Protein AF-A0A5E8AJL3-F1 (afdb_monomer)

Secondary structure (DSSP, 8-state):
--HHHHHHHHHHHHHHHHHHHTT-TTS-HHHHHHHHHHHH-S-GGGEETTTEE---SS--TTT-HHHHHSSSEEBHHHHHHHHHHHH-HHHHHHHHHTT-GGG-EEEEESS-HHHHHHHHHTT-S--SHHHHHHHHHHH--EEEEEHHHHHHHHHTT-TTSPPTT--SS-TTHHHHHTT-PBPP-

Foldseek 3Di:
DDPVLVVQLLVLLVVLLVCLVVVPPPDPLVCSLQSSCLSPDPDCLQADVVSHGDDQQQHQLPPRVVVLVPFQFEFPQLVVLNVVCVVCVPVLVVCVVVVPQSNTKDKDQLQASVNLSVCSNVVVFDSDSVGNCVSSVLQGGIYIDRSVLLVLCVVVVNNRHADPPPPPPDSNNSSVVSVTDTDDD

Structure (mmCIF, N/CA/C/O backbone):
data_AF-A0A5E8AJL3-F1
#
_entry.id   AF-A0A5E8AJL3-F1
#
loop_
_atom_site.group_PDB
_atom_site.id
_atom_site.type_symbol
_atom_site.label_atom_id
_atom_site.label_alt_id
_atom_site.label_comp_id
_atom_site.label_asym_id
_atom_site.label_entity_id
_atom_site.label_seq_id
_atom_site.pdbx_PDB_ins_code
_atom_site.Cartn_x
_atom_site.Cartn_y
_atom_site.Cartn_z
_atom_site.occupancy
_atom_site.B_iso_or_equiv
_atom_site.auth_seq_id
_atom_site.auth_comp_id
_atom_site.auth_asym_id
_atom_site.auth_atom_id
_atom_site.pdbx_PDB_model_num
ATOM 1 N N . MET A 1 1 ? 13.861 7.682 13.476 1.00 75.06 1 MET A N 1
ATOM 2 C CA . MET A 1 1 ? 12.702 8.593 13.327 1.00 75.06 1 MET A CA 1
ATOM 3 C C . MET A 1 1 ? 12.875 9.855 14.176 1.00 75.06 1 MET A C 1
ATOM 5 O O . MET A 1 1 ? 13.243 9.737 15.342 1.00 75.06 1 MET A O 1
ATOM 9 N N . SER A 1 2 ? 12.623 11.056 13.634 1.00 84.56 2 SER A N 1
ATOM 10 C CA . SER A 1 2 ? 12.685 12.308 14.416 1.00 84.56 2 SER A CA 1
ATOM 11 C C . SER A 1 2 ? 11.483 12.451 15.361 1.00 84.56 2 SER A C 1
ATOM 13 O O . SER A 1 2 ? 10.415 11.898 15.099 1.00 84.56 2 SER A O 1
ATOM 15 N N . ALA A 1 3 ? 11.625 13.227 16.444 1.00 88.88 3 ALA A N 1
ATOM 16 C CA . ALA A 1 3 ? 10.522 13.485 17.379 1.00 88.88 3 ALA A CA 1
ATOM 17 C C . ALA A 1 3 ? 9.290 14.082 16.675 1.00 88.88 3 ALA A C 1
ATOM 19 O O . ALA A 1 3 ? 8.163 13.684 16.950 1.00 88.88 3 ALA A O 1
ATOM 20 N N . ARG A 1 4 ? 9.507 14.975 15.699 1.00 90.88 4 ARG A N 1
ATOM 21 C CA . ARG A 1 4 ? 8.429 15.559 14.891 1.00 90.88 4 ARG A CA 1
ATOM 22 C C . ARG A 1 4 ? 7.691 14.512 14.056 1.00 90.88 4 ARG A C 1
ATOM 24 O O . ARG A 1 4 ? 6.470 14.555 13.997 1.00 90.88 4 ARG A O 1
ATOM 31 N N . LEU A 1 5 ? 8.412 13.599 13.403 1.00 91.75 5 LEU A N 1
ATOM 32 C CA . LEU A 1 5 ? 7.796 12.554 12.578 1.00 91.75 5 LEU A CA 1
ATOM 33 C C . LEU A 1 5 ? 6.945 11.601 13.421 1.00 91.75 5 LEU A C 1
ATOM 35 O O . LEU A 1 5 ? 5.856 11.236 12.994 1.00 91.75 5 LEU A O 1
ATOM 39 N N . ARG A 1 6 ? 7.392 11.289 14.642 1.00 92.62 6 ARG A N 1
ATOM 40 C CA . ARG A 1 6 ? 6.603 10.510 15.603 1.00 92.62 6 ARG A CA 1
ATOM 41 C C . ARG A 1 6 ? 5.285 11.203 15.943 1.00 92.62 6 ARG A C 1
ATOM 43 O O . ARG A 1 6 ? 4.239 10.602 15.778 1.00 92.62 6 ARG A O 1
ATOM 50 N N . VAL A 1 7 ? 5.333 12.487 16.310 1.00 95.19 7 VAL A N 1
ATOM 51 C CA . VAL A 1 7 ? 4.124 13.277 16.610 1.00 95.19 7 VAL A CA 1
ATOM 52 C C . VAL A 1 7 ? 3.162 13.308 15.419 1.00 95.19 7 VAL A C 1
ATOM 54 O O . VAL A 1 7 ? 1.952 13.210 15.602 1.00 95.19 7 VAL A O 1
ATOM 57 N N . LEU A 1 8 ? 3.684 13.423 14.193 1.00 95.38 8 LEU A N 1
ATOM 58 C CA . LEU A 1 8 ? 2.852 13.372 12.992 1.00 95.38 8 LEU A CA 1
ATOM 59 C C . LEU A 1 8 ? 2.219 11.988 12.810 1.00 95.38 8 LEU A C 1
ATOM 61 O O . LEU A 1 8 ? 1.011 11.925 12.615 1.00 9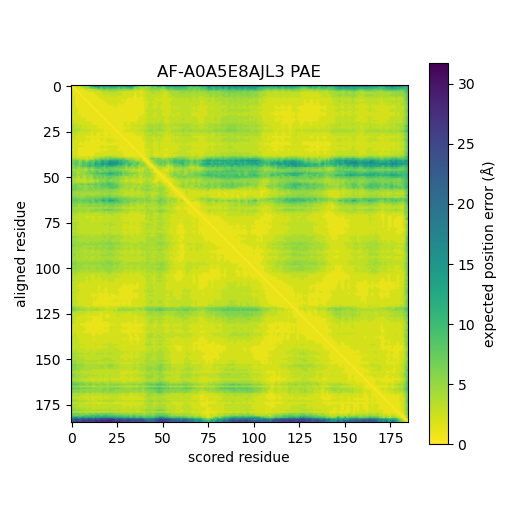5.38 8 LEU A O 1
ATOM 65 N N . ALA A 1 9 ? 2.979 10.897 12.931 1.00 95.88 9 ALA A N 1
ATOM 66 C CA . ALA A 1 9 ? 2.428 9.542 12.868 1.00 95.88 9 ALA A CA 1
ATOM 67 C C . ALA A 1 9 ? 1.337 9.322 13.934 1.00 95.88 9 ALA A C 1
ATOM 69 O O . ALA A 1 9 ? 0.238 8.886 13.593 1.00 95.88 9 ALA A O 1
ATOM 70 N N . ASP A 1 10 ? 1.596 9.725 15.182 1.00 97.25 10 ASP A N 1
ATOM 71 C CA . ASP A 1 10 ? 0.647 9.618 16.297 1.00 97.25 10 ASP A CA 1
ATOM 72 C C . ASP A 1 10 ? -0.636 10.419 16.034 1.00 97.25 10 ASP A C 1
ATOM 74 O O . ASP A 1 10 ? -1.735 9.948 16.325 1.00 97.25 10 ASP A O 1
ATOM 78 N N . SER A 1 11 ? -0.531 11.600 15.413 1.00 97.69 11 SER A N 1
ATOM 79 C CA . SER A 1 11 ? -1.713 12.405 15.078 1.00 97.69 11 SER A CA 1
ATOM 80 C C . SER A 1 11 ? -2.645 11.709 14.077 1.00 97.69 11 SER A C 1
ATOM 82 O O . SER A 1 11 ? -3.862 11.865 14.155 1.00 97.69 11 SER A O 1
ATOM 84 N N . TYR A 1 12 ? -2.109 10.885 13.170 1.00 98.19 12 TYR A N 1
ATOM 85 C CA . TYR A 1 12 ? -2.942 10.098 12.256 1.00 98.19 12 TYR A CA 1
ATOM 86 C C . TYR A 1 12 ? -3.592 8.897 12.941 1.00 98.19 12 TYR A C 1
ATOM 88 O O . TYR A 1 12 ? -4.717 8.550 12.581 1.00 98.19 12 TYR A O 1
ATOM 96 N N . LEU A 1 13 ? -2.953 8.313 13.961 1.00 98.50 13 LEU A N 1
ATOM 97 C CA . LEU A 1 13 ? -3.607 7.321 14.820 1.00 98.50 13 LEU A CA 1
ATOM 98 C C . LEU A 1 13 ? -4.798 7.944 15.557 1.00 98.50 13 LEU A C 1
ATOM 100 O O . LEU A 1 13 ? -5.869 7.342 15.608 1.00 98.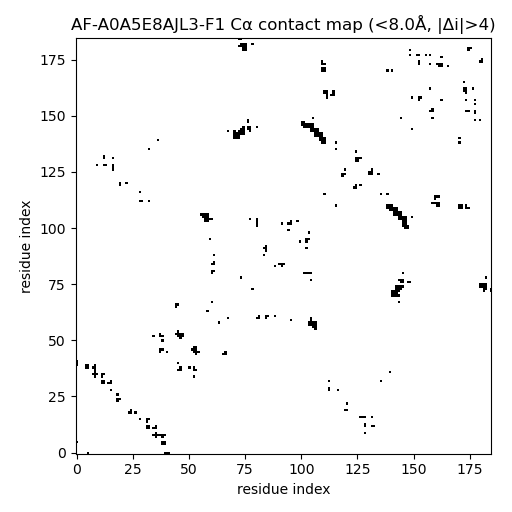50 13 LEU A O 1
ATOM 104 N N . ASP A 1 14 ? -4.649 9.178 16.050 1.00 98.62 14 ASP A N 1
ATOM 105 C CA . ASP A 1 14 ? -5.752 9.920 16.670 1.00 98.62 14 ASP A CA 1
ATOM 106 C C . ASP A 1 14 ? -6.882 10.217 15.681 1.00 98.62 14 ASP A C 1
ATOM 108 O O . ASP A 1 14 ? -8.048 10.041 16.028 1.00 98.62 14 ASP A O 1
ATOM 112 N N . HIS A 1 15 ? -6.567 10.627 14.448 1.00 98.56 15 HIS A N 1
ATOM 113 C CA . HIS A 1 15 ? -7.584 10.843 13.414 1.00 98.56 15 HIS A CA 1
ATOM 114 C C . HIS A 1 15 ? -8.378 9.573 13.103 1.00 98.56 15 HIS A C 1
ATOM 116 O O . HIS A 1 15 ? -9.603 9.635 13.006 1.00 98.56 15 HIS A O 1
ATOM 122 N N . ILE A 1 16 ? -7.700 8.425 12.993 1.00 98.62 16 ILE A N 1
ATOM 123 C CA . ILE A 1 16 ? -8.358 7.127 12.810 1.00 98.62 16 ILE A CA 1
ATOM 124 C C . ILE A 1 16 ? -9.266 6.841 14.004 1.00 98.62 16 ILE A C 1
ATOM 126 O O . ILE A 1 16 ? -10.453 6.602 13.808 1.00 98.62 16 ILE A O 1
ATOM 130 N N . ARG A 1 17 ? -8.740 6.921 15.232 1.00 98.62 17 ARG A N 1
ATOM 131 C CA . ARG A 1 17 ? -9.504 6.657 16.459 1.00 98.62 17 ARG A CA 1
ATOM 132 C C . ARG A 1 17 ? -10.770 7.512 16.538 1.00 98.62 17 ARG A C 1
ATOM 134 O O . ARG A 1 17 ? -11.854 6.964 16.703 1.00 98.62 17 ARG A O 1
ATOM 141 N N . ILE A 1 18 ? -10.638 8.828 16.357 1.00 98.62 18 ILE A N 1
ATOM 142 C CA . ILE A 1 18 ? -11.756 9.782 16.411 1.00 98.62 18 ILE A CA 1
ATOM 143 C C . ILE A 1 18 ? -12.819 9.442 15.359 1.00 98.62 18 ILE A C 1
ATOM 145 O O . ILE A 1 18 ? -14.006 9.455 15.673 1.00 98.62 18 ILE A O 1
ATOM 149 N N . ALA A 1 19 ? -12.414 9.118 14.127 1.00 98.50 19 ALA A N 1
ATOM 150 C CA . ALA A 1 19 ? -13.355 8.762 13.065 1.00 98.50 19 ALA A CA 1
ATOM 151 C C . ALA A 1 19 ? -14.115 7.459 13.372 1.00 98.50 19 ALA A C 1
ATOM 153 O O . ALA A 1 19 ? -15.329 7.401 13.175 1.00 98.50 19 ALA A O 1
ATOM 154 N N . ILE A 1 20 ? -13.425 6.435 13.893 1.00 98.38 20 ILE A N 1
ATOM 155 C CA . ILE A 1 20 ? -14.054 5.164 14.286 1.00 98.38 20 ILE A CA 1
ATOM 156 C C . ILE A 1 20 ? -15.030 5.374 15.452 1.00 98.38 20 ILE A C 1
ATOM 158 O O . ILE A 1 20 ? -16.174 4.934 15.367 1.00 98.38 20 ILE A O 1
ATOM 162 N N . GLU A 1 21 ? -14.621 6.091 16.504 1.00 98.06 21 GLU A N 1
ATOM 163 C CA . GLU A 1 21 ? -15.468 6.400 17.670 1.00 98.06 21 GLU A CA 1
ATOM 164 C C . GLU A 1 21 ? -16.715 7.213 17.292 1.00 98.06 21 GLU A C 1
ATOM 166 O O . GLU A 1 21 ? -17.788 7.006 17.857 1.00 98.06 21 GLU A O 1
ATOM 171 N N . ALA A 1 22 ? -16.592 8.118 16.318 1.00 98.19 22 ALA A N 1
ATOM 172 C CA . ALA A 1 22 ? -17.703 8.921 15.815 1.00 98.19 22 ALA A CA 1
ATOM 173 C C . ALA A 1 22 ? -18.637 8.158 14.857 1.00 98.19 22 ALA A C 1
ATOM 175 O O . ALA A 1 22 ? -19.677 8.694 14.471 1.00 98.19 22 ALA A O 1
ATOM 176 N N . GLY A 1 23 ? -18.283 6.936 14.442 1.00 97.88 23 GLY A N 1
ATOM 177 C CA . GLY A 1 23 ? -19.041 6.195 13.433 1.00 97.88 23 GLY A CA 1
ATOM 178 C C . GLY A 1 23 ? -18.914 6.769 12.014 1.00 97.88 23 GLY A C 1
ATOM 179 O O . GLY A 1 23 ? -19.774 6.505 11.174 1.00 97.88 23 GLY A O 1
ATOM 180 N N . ASP A 1 24 ? -17.875 7.562 11.726 1.00 98.25 24 ASP A N 1
ATOM 181 C CA . ASP A 1 24 ? -17.707 8.242 10.438 1.00 98.25 24 ASP A CA 1
ATOM 182 C C . ASP A 1 24 ? -17.123 7.304 9.372 1.00 98.25 24 ASP A C 1
ATOM 184 O O . ASP A 1 24 ? -15.914 7.243 9.142 1.00 98.25 24 ASP A O 1
ATOM 188 N N . GLN A 1 25 ? -18.000 6.577 8.680 1.00 96.31 25 GLN A N 1
ATOM 189 C CA . GLN A 1 25 ? -17.615 5.723 7.550 1.00 96.31 25 GLN A CA 1
ATOM 190 C C . GLN A 1 25 ? -17.143 6.509 6.312 1.00 96.31 25 GLN A C 1
ATOM 192 O O . GLN A 1 25 ? -16.592 5.909 5.388 1.00 96.31 25 GLN A O 1
ATOM 197 N N . GLY A 1 26 ? -17.367 7.828 6.266 1.00 96.69 26 GLY A N 1
ATOM 198 C CA . GLY A 1 26 ? -16.990 8.702 5.155 1.00 96.69 26 GLY A CA 1
ATOM 199 C C . GLY A 1 26 ? -15.605 9.334 5.297 1.00 96.69 26 GLY A C 1
ATOM 200 O O . GLY A 1 26 ? -15.131 9.967 4.349 1.00 96.69 26 GLY A O 1
ATOM 201 N N . ALA A 1 27 ? -14.945 9.167 6.446 1.00 98.00 27 ALA A N 1
ATOM 202 C CA . ALA A 1 27 ? -13.625 9.727 6.691 1.00 98.00 27 ALA A CA 1
ATOM 203 C C . ALA A 1 27 ? -12.584 9.224 5.665 1.00 98.00 27 ALA A C 1
ATOM 205 O O . ALA A 1 27 ? -12.648 8.078 5.202 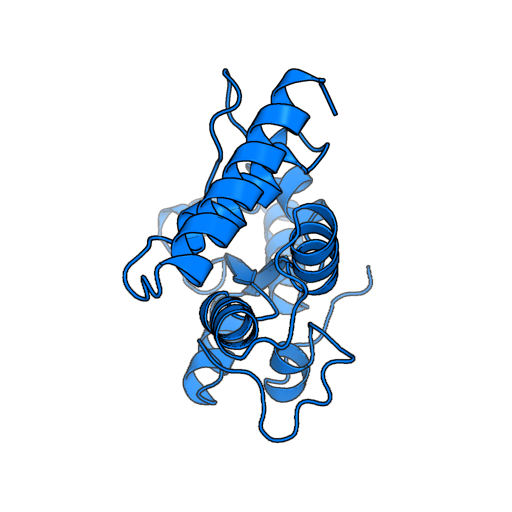1.00 98.00 27 ALA A O 1
ATOM 206 N N . PRO A 1 28 ? -11.571 10.041 5.312 1.00 97.56 28 PRO A N 1
ATOM 207 C CA . PRO A 1 28 ? -10.556 9.683 4.323 1.00 97.56 28 PRO A CA 1
ATOM 208 C C . PRO A 1 28 ? -9.502 8.729 4.914 1.00 97.56 28 PRO A C 1
ATOM 210 O O . PRO A 1 28 ? -8.314 9.039 4.976 1.00 97.56 28 PRO A O 1
ATOM 213 N N . PHE A 1 29 ? -9.918 7.532 5.338 1.00 97.94 29 PHE A N 1
ATOM 214 C CA . PHE A 1 29 ? -9.055 6.565 6.025 1.00 97.94 29 PHE A CA 1
ATOM 215 C C . PHE A 1 29 ? -7.809 6.180 5.235 1.00 97.94 29 PHE A C 1
ATOM 217 O O . PHE A 1 29 ? -6.763 5.944 5.831 1.00 97.94 29 PHE A O 1
ATOM 224 N N . ARG A 1 30 ? -7.895 6.143 3.900 1.00 96.06 30 ARG A N 1
ATOM 225 C CA . ARG A 1 30 ? -6.715 5.927 3.059 1.00 96.06 30 ARG A CA 1
ATOM 226 C C . ARG A 1 30 ? -5.650 6.980 3.323 1.00 96.06 30 ARG A C 1
ATOM 228 O O . ARG A 1 30 ? -4.506 6.617 3.562 1.00 96.06 30 ARG A O 1
ATOM 235 N N . ASP A 1 31 ? -6.031 8.253 3.340 1.00 95.81 31 ASP A N 1
ATOM 236 C CA . ASP A 1 31 ? -5.087 9.331 3.609 1.00 95.81 31 ASP A CA 1
ATOM 237 C C . ASP A 1 31 ? -4.555 9.238 5.039 1.00 95.81 31 ASP A C 1
ATOM 239 O O . ASP A 1 31 ? -3.373 9.479 5.262 1.00 95.81 31 ASP A O 1
ATOM 243 N N . PHE A 1 32 ? -5.384 8.852 6.014 1.00 97.75 32 PHE A N 1
ATOM 244 C CA . PHE A 1 32 ? -4.916 8.696 7.390 1.00 97.75 32 PHE A CA 1
ATOM 245 C C . PHE A 1 32 ? -3.875 7.587 7.533 1.00 97.75 32 PHE A C 1
ATOM 247 O O . PHE A 1 32 ? -2.796 7.817 8.077 1.00 97.75 32 PHE A O 1
ATOM 254 N N . VAL A 1 33 ? -4.177 6.401 7.009 1.00 97.12 33 VAL A N 1
ATOM 255 C CA . VAL A 1 33 ? -3.310 5.227 7.114 1.00 97.12 33 VAL A CA 1
ATOM 256 C C . VAL A 1 33 ? -2.040 5.405 6.278 1.00 97.12 33 VAL A C 1
ATOM 258 O O . VAL A 1 33 ? -0.937 5.155 6.767 1.00 97.12 33 VAL A O 1
ATOM 261 N N . ASP A 1 34 ? -2.165 5.890 5.042 1.00 94.88 34 ASP A N 1
ATOM 262 C CA . ASP A 1 34 ? -1.010 6.079 4.173 1.00 94.88 34 ASP A CA 1
ATOM 263 C C . ASP A 1 34 ? -0.072 7.178 4.732 1.00 94.88 34 ASP A C 1
ATOM 265 O O . ASP A 1 34 ? 1.155 7.036 4.682 1.00 94.88 34 ASP A O 1
ATOM 269 N N . ASN A 1 35 ? -0.621 8.247 5.332 1.00 95.56 35 ASN A N 1
ATOM 270 C CA . ASN A 1 35 ? 0.178 9.283 5.995 1.00 95.56 35 ASN A CA 1
ATOM 271 C C . ASN A 1 35 ? 0.824 8.777 7.290 1.00 95.56 35 ASN A C 1
ATOM 273 O O . ASN A 1 35 ? 2.006 9.050 7.500 1.00 95.56 35 ASN A O 1
ATOM 277 N N . TRP A 1 36 ? 0.102 8.016 8.124 1.00 96.50 36 TRP A N 1
ATOM 278 C CA . TRP A 1 36 ? 0.686 7.350 9.296 1.00 96.50 36 TRP A CA 1
ATOM 279 C C . TRP A 1 36 ? 1.937 6.565 8.891 1.00 96.50 36 TRP A C 1
ATOM 281 O O . TRP A 1 36 ? 3.013 6.793 9.448 1.00 96.50 36 TRP A O 1
ATOM 291 N N . ASN A 1 37 ? 1.846 5.732 7.846 1.00 94.19 37 ASN A N 1
ATOM 292 C CA . ASN A 1 37 ? 3.001 4.972 7.383 1.00 94.19 37 ASN A CA 1
ATOM 293 C C . ASN A 1 37 ? 4.108 5.887 6.836 1.00 94.19 37 ASN A C 1
ATOM 295 O O . ASN A 1 37 ? 5.281 5.693 7.151 1.00 94.19 37 ASN A O 1
ATOM 299 N N . ALA A 1 38 ? 3.758 6.917 6.059 1.00 92.88 38 ALA A N 1
ATOM 300 C CA . ALA A 1 38 ? 4.735 7.857 5.515 1.00 92.88 38 ALA A CA 1
ATOM 301 C C . ALA A 1 38 ? 5.530 8.600 6.601 1.00 92.88 38 ALA A C 1
ATOM 303 O O . ALA A 1 38 ? 6.697 8.918 6.372 1.00 92.88 38 ALA A O 1
ATOM 304 N N . PHE A 1 39 ? 4.940 8.873 7.767 1.00 93.62 39 PHE A N 1
ATOM 305 C CA . PHE A 1 39 ? 5.624 9.513 8.895 1.00 93.62 39 PHE A CA 1
ATOM 306 C C . PHE A 1 39 ? 6.363 8.521 9.796 1.00 93.62 39 PHE A C 1
ATOM 308 O O . PHE A 1 39 ? 7.443 8.851 10.286 1.00 93.62 39 PHE A O 1
ATOM 315 N N . ARG A 1 40 ? 5.826 7.309 9.962 1.00 91.25 40 ARG A N 1
ATOM 316 C CA . ARG A 1 40 ? 6.429 6.237 10.764 1.00 91.25 40 ARG A CA 1
ATOM 317 C C . ARG A 1 40 ? 7.677 5.639 10.114 1.00 91.25 40 ARG A C 1
ATOM 319 O O . ARG A 1 40 ? 8.637 5.325 10.812 1.00 91.25 40 ARG A O 1
ATOM 326 N N . CYS A 1 41 ? 7.676 5.457 8.792 1.00 83.50 41 CYS A N 1
ATOM 327 C CA . CYS A 1 41 ? 8.797 4.847 8.081 1.00 83.50 41 CYS A CA 1
ATOM 328 C C . CYS A 1 41 ? 10.071 5.689 8.222 1.00 83.50 41 CYS A C 1
ATOM 330 O O . CYS A 1 41 ? 10.100 6.870 7.868 1.00 83.50 41 CYS A O 1
ATOM 332 N N . ASP A 1 42 ? 11.165 5.060 8.648 1.00 71.31 42 ASP A N 1
ATOM 333 C CA . ASP A 1 42 ? 12.466 5.730 8.741 1.00 71.31 42 ASP A CA 1
ATOM 334 C C . ASP A 1 42 ? 13.016 6.137 7.371 1.00 71.31 42 ASP A C 1
ATOM 336 O O . ASP A 1 42 ? 13.783 7.094 7.261 1.00 71.31 42 ASP A O 1
ATOM 340 N N . HIS A 1 43 ? 12.573 5.474 6.304 1.00 72.00 43 HIS A N 1
ATOM 341 C CA . HIS A 1 43 ? 13.032 5.784 4.967 1.00 72.00 43 HIS A CA 1
ATOM 342 C C . HIS A 1 43 ? 12.468 7.106 4.432 1.00 72.00 43 HIS A C 1
ATOM 344 O O . HIS A 1 43 ? 11.261 7.285 4.256 1.00 72.00 43 HIS A O 1
ATOM 350 N N . GLU A 1 44 ? 13.369 8.023 4.083 1.00 74.00 44 GLU A N 1
ATOM 351 C CA . GLU A 1 44 ? 13.023 9.348 3.558 1.00 74.00 44 GLU A CA 1
ATOM 352 C C . GLU A 1 44 ? 12.274 9.302 2.222 1.00 74.00 44 GLU A C 1
ATOM 354 O O . GLU A 1 44 ? 11.599 10.261 1.858 1.00 74.00 44 GLU A O 1
ATOM 359 N N . HIS A 1 45 ? 12.335 8.189 1.486 1.00 79.62 45 HIS A N 1
ATOM 360 C CA . HIS A 1 45 ? 11.754 8.104 0.152 1.00 79.62 45 HIS A CA 1
ATOM 361 C C . HIS A 1 45 ? 10.216 8.125 0.121 1.00 79.62 45 HIS A C 1
ATOM 363 O O . HIS A 1 45 ? 9.652 8.474 -0.921 1.00 79.62 45 HIS A O 1
ATOM 369 N N . HIS A 1 46 ? 9.545 7.847 1.248 1.00 81.44 46 HIS A N 1
ATOM 370 C CA . HIS A 1 46 ? 8.095 8.033 1.421 1.00 81.44 46 HIS A CA 1
ATOM 371 C C . HIS A 1 46 ? 7.689 9.499 1.625 1.00 81.44 46 HIS A C 1
ATOM 373 O O . HIS A 1 46 ? 6.498 9.811 1.658 1.00 81.44 46 HIS A O 1
ATOM 379 N N . ARG A 1 47 ? 8.660 10.415 1.731 1.00 88.06 47 ARG A N 1
ATOM 380 C CA . ARG A 1 47 ? 8.432 11.839 1.980 1.00 88.06 47 ARG A CA 1
ATOM 381 C C . ARG A 1 47 ? 9.171 12.716 0.965 1.00 88.06 47 ARG A C 1
ATOM 383 O O . ARG A 1 47 ? 10.122 12.313 0.301 1.00 88.06 47 ARG A O 1
ATOM 390 N N . SER A 1 48 ? 8.688 13.937 0.760 1.00 83.38 48 SER A N 1
ATOM 391 C CA . SER A 1 48 ? 9.400 14.990 0.032 1.00 83.38 48 SER A CA 1
ATOM 392 C C . SER A 1 48 ? 10.166 15.898 0.982 1.00 83.38 48 SER A C 1
ATOM 394 O O . SER A 1 48 ? 9.992 15.841 2.196 1.00 83.38 48 SER A O 1
ATOM 396 N N . ARG A 1 49 ? 10.904 16.857 0.408 1.00 81.81 49 ARG A N 1
ATOM 397 C CA . ARG A 1 49 ? 11.366 18.042 1.139 1.00 81.81 49 ARG A CA 1
ATOM 398 C C . ARG A 1 49 ? 10.215 18.638 1.961 1.00 81.81 49 ARG A C 1
ATOM 400 O O . ARG A 1 49 ? 9.117 18.815 1.427 1.00 81.81 49 ARG A O 1
ATOM 407 N N . GLY A 1 50 ? 10.483 18.922 3.236 1.00 81.94 50 GLY A N 1
ATOM 408 C CA . GLY A 1 50 ? 9.488 19.416 4.194 1.00 81.94 50 GLY A CA 1
ATOM 409 C C . GLY A 1 50 ? 8.591 18.337 4.812 1.00 81.94 50 GLY A C 1
ATOM 410 O O . GLY A 1 50 ? 7.554 18.684 5.369 1.00 81.94 50 GLY A O 1
ATOM 411 N N . ASP A 1 51 ? 8.966 17.058 4.705 1.00 83.62 51 ASP A N 1
ATOM 412 C CA . ASP A 1 51 ? 8.231 15.903 5.238 1.00 83.62 51 ASP A CA 1
ATOM 413 C C . ASP A 1 51 ? 6.802 15.768 4.703 1.00 83.62 51 ASP A C 1
ATOM 415 O O . ASP A 1 51 ? 5.894 15.384 5.427 1.00 83.62 51 ASP A O 1
ATOM 419 N N . ARG A 1 52 ? 6.566 16.085 3.425 1.00 86.31 52 ARG A N 1
ATOM 420 C CA . ARG A 1 52 ? 5.247 15.829 2.824 1.00 86.31 52 ARG A CA 1
ATOM 421 C C . ARG A 1 52 ? 5.170 14.377 2.349 1.00 86.31 52 ARG A C 1
ATOM 423 O O . ARG A 1 52 ? 6.060 13.987 1.588 1.00 86.31 52 ARG A O 1
ATOM 430 N N . PRO A 1 53 ? 4.146 13.600 2.736 1.00 88.44 53 PRO A N 1
ATOM 431 C CA . PRO A 1 53 ? 3.930 12.247 2.233 1.00 88.44 53 PRO A CA 1
ATOM 432 C C . PRO A 1 53 ? 3.918 12.190 0.700 1.00 88.44 53 PRO A C 1
ATOM 434 O O . PRO A 1 53 ? 3.501 13.136 0.025 1.00 88.44 53 PRO A O 1
ATOM 437 N N . ARG A 1 54 ? 4.431 11.092 0.137 1.00 85.38 54 ARG A N 1
ATOM 438 C CA . ARG A 1 54 ? 4.488 10.853 -1.309 1.00 85.38 54 ARG A CA 1
ATOM 439 C C . ARG A 1 54 ? 3.705 9.606 -1.687 1.00 85.38 54 ARG A C 1
ATOM 441 O O . ARG A 1 54 ? 3.930 8.534 -1.139 1.00 85.38 54 ARG A O 1
ATOM 448 N N . TRP A 1 55 ? 2.892 9.753 -2.727 1.00 83.69 55 TRP A N 1
ATOM 449 C CA . TRP A 1 55 ? 2.186 8.656 -3.379 1.00 83.69 55 TRP A CA 1
ATOM 450 C C . TRP A 1 55 ? 2.942 8.165 -4.609 1.00 83.69 55 TRP A C 1
ATOM 452 O O . TRP A 1 55 ? 3.554 8.951 -5.340 1.00 83.69 55 TRP A O 1
ATOM 462 N N . PHE A 1 56 ? 2.877 6.860 -4.856 1.00 83.75 56 PHE A N 1
ATOM 463 C CA . PHE A 1 56 ? 3.627 6.198 -5.921 1.00 83.75 56 PHE A CA 1
ATOM 464 C C . PHE A 1 56 ? 2.688 5.664 -6.995 1.00 83.75 56 PHE A C 1
ATOM 466 O O . PHE A 1 56 ? 2.530 4.463 -7.189 1.00 83.75 56 PHE A O 1
ATOM 473 N N . ASN A 1 57 ? 2.064 6.591 -7.715 1.00 85.25 57 ASN A N 1
ATOM 474 C CA . ASN A 1 57 ? 1.236 6.256 -8.865 1.00 85.25 57 ASN A CA 1
ATOM 475 C C . ASN A 1 57 ? 2.135 5.965 -10.069 1.00 85.25 57 ASN A C 1
ATOM 477 O O . ASN A 1 57 ? 2.802 6.880 -10.552 1.00 85.25 57 ASN A O 1
ATOM 481 N N . ASN A 1 58 ? 2.126 4.718 -10.556 1.00 89.94 58 ASN A N 1
ATOM 482 C CA . ASN A 1 58 ? 2.961 4.261 -11.676 1.00 89.94 58 ASN A CA 1
ATOM 483 C C . ASN A 1 58 ? 4.448 4.623 -11.471 1.00 89.94 58 ASN A C 1
ATOM 485 O O . ASN A 1 58 ? 4.971 5.471 -12.196 1.00 89.94 58 ASN A O 1
ATOM 489 N N . PRO A 1 59 ? 5.128 4.076 -10.445 1.00 93.75 59 PRO A N 1
ATOM 490 C CA . PRO A 1 59 ? 6.508 4.448 -10.178 1.00 93.75 59 PRO A CA 1
ATOM 491 C C . PRO A 1 59 ? 7.427 4.031 -11.331 1.00 93.75 59 PRO A C 1
ATOM 493 O O . PRO A 1 59 ? 7.280 2.965 -11.924 1.00 93.75 59 PRO A O 1
ATOM 496 N N . SER A 1 60 ? 8.419 4.874 -11.615 1.00 94.25 60 SER A N 1
ATOM 497 C CA . SER A 1 60 ? 9.480 4.545 -12.564 1.00 94.25 60 SER A CA 1
ATOM 498 C C . SER A 1 60 ? 10.495 3.593 -11.929 1.00 94.25 60 SER A C 1
ATOM 500 O O . SER A 1 60 ? 11.020 3.877 -10.849 1.00 94.25 60 SER A O 1
ATOM 502 N N . ALA A 1 61 ? 10.833 2.532 -12.660 1.00 93.88 61 ALA A N 1
ATOM 503 C CA . ALA A 1 61 ? 11.882 1.567 -12.344 1.00 93.88 61 ALA A CA 1
ATOM 504 C C . ALA A 1 61 ? 13.291 2.187 -12.306 1.00 93.88 61 ALA A C 1
ATOM 506 O O . ALA A 1 61 ? 14.197 1.573 -11.762 1.00 93.88 61 ALA A O 1
ATOM 507 N N . LEU A 1 62 ? 13.485 3.396 -12.851 1.00 92.88 62 LEU A N 1
ATOM 508 C CA . LEU A 1 62 ? 14.781 4.092 -12.857 1.00 92.88 62 LEU A CA 1
ATOM 509 C C . LEU A 1 62 ? 14.866 5.207 -11.810 1.00 92.88 62 LEU A C 1
ATOM 511 O O . LEU A 1 62 ? 15.914 5.424 -11.211 1.00 92.88 62 LEU A O 1
ATOM 515 N N . ALA A 1 63 ? 13.774 5.938 -11.573 1.00 86.94 63 ALA A N 1
ATOM 516 C CA . ALA A 1 63 ? 13.820 7.141 -10.735 1.00 86.94 63 ALA A CA 1
ATOM 517 C C . ALA A 1 63 ? 13.639 6.869 -9.231 1.00 86.94 63 ALA A C 1
ATOM 519 O O . ALA A 1 63 ? 13.836 7.775 -8.422 1.00 86.94 63 ALA A O 1
ATOM 520 N N . ARG A 1 64 ? 13.173 5.672 -8.844 1.00 80.62 64 ARG A N 1
ATOM 521 C CA . ARG A 1 64 ? 12.717 5.379 -7.471 1.00 80.62 64 ARG A CA 1
ATOM 522 C C . ARG A 1 64 ? 13.217 4.043 -6.917 1.00 80.62 64 ARG A C 1
ATOM 524 O O . ARG A 1 64 ? 12.587 3.506 -6.016 1.00 80.62 64 ARG A O 1
ATOM 531 N N . VAL A 1 65 ? 14.351 3.547 -7.407 1.00 83.44 65 VAL A N 1
ATOM 532 C CA . VAL A 1 65 ? 14.891 2.211 -7.084 1.00 83.44 65 VAL A CA 1
ATOM 533 C C . VAL A 1 65 ? 14.927 1.940 -5.576 1.00 83.44 65 VAL A C 1
ATOM 535 O O . VAL A 1 65 ? 14.267 1.019 -5.122 1.00 83.44 65 VAL A O 1
ATOM 538 N N . GLN A 1 66 ? 15.536 2.826 -4.779 1.00 84.00 66 GLN A N 1
ATOM 539 C CA . GLN A 1 66 ? 15.626 2.655 -3.317 1.00 84.00 66 GLN A CA 1
ATOM 540 C C . GLN A 1 66 ? 14.270 2.544 -2.604 1.00 84.00 66 GLN A C 1
ATOM 542 O O . GLN A 1 66 ? 14.171 1.891 -1.574 1.00 84.00 66 GLN A O 1
ATOM 547 N N . MET A 1 67 ? 13.232 3.208 -3.121 1.00 87.50 67 MET A N 1
ATOM 548 C CA . MET A 1 67 ? 11.879 3.086 -2.571 1.00 87.50 67 MET A CA 1
ATOM 549 C C . MET A 1 67 ? 11.253 1.756 -2.963 1.00 87.50 67 MET A C 1
ATOM 551 O O . MET A 1 67 ? 10.668 1.086 -2.127 1.00 87.50 67 MET A O 1
ATOM 555 N N . LEU A 1 68 ? 11.412 1.368 -4.229 1.00 90.94 68 LEU A N 1
ATOM 556 C CA . LEU A 1 68 ? 10.922 0.096 -4.755 1.00 90.94 68 LEU A CA 1
ATOM 557 C C . LEU A 1 68 ? 11.621 -1.112 -4.108 1.00 90.94 68 LEU A C 1
ATOM 559 O O . LEU A 1 68 ? 11.034 -2.190 -4.038 1.00 90.94 68 LEU A O 1
ATOM 563 N N . ASP A 1 69 ? 12.857 -0.936 -3.639 1.00 87.19 69 ASP A N 1
ATOM 564 C CA . ASP A 1 69 ? 13.632 -1.907 -2.854 1.00 87.19 69 ASP A CA 1
ATOM 565 C C . ASP A 1 69 ?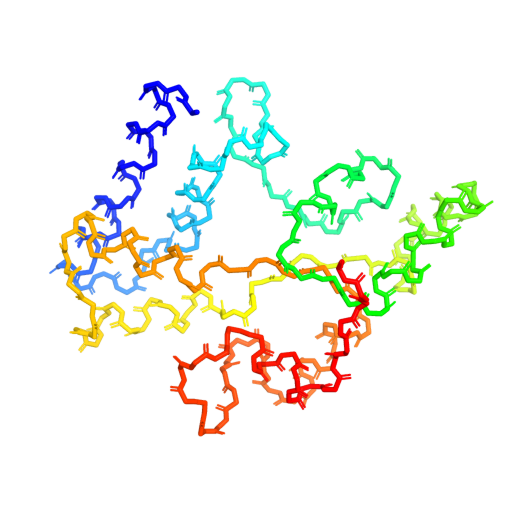 13.171 -2.029 -1.403 1.00 87.19 69 ASP A C 1
ATOM 567 O O . ASP A 1 69 ? 13.346 -3.085 -0.809 1.00 87.19 69 ASP A O 1
ATOM 571 N N . ALA A 1 70 ? 12.554 -0.990 -0.845 1.00 87.62 70 ALA A N 1
ATOM 572 C CA . ALA A 1 70 ? 12.106 -0.978 0.545 1.00 87.62 70 ALA A CA 1
ATOM 573 C C . ALA A 1 70 ? 10.653 -1.448 0.738 1.00 87.62 70 ALA A C 1
ATOM 575 O O . ALA A 1 70 ? 10.150 -1.422 1.859 1.00 87.62 70 ALA A O 1
ATOM 576 N N . LEU A 1 71 ? 9.960 -1.840 -0.337 1.00 91.88 71 LEU A N 1
ATOM 577 C CA . LEU A 1 71 ? 8.602 -2.381 -0.253 1.00 91.88 71 LEU A CA 1
ATOM 578 C C . LEU A 1 71 ? 8.621 -3.797 0.339 1.00 91.88 71 LEU A C 1
ATOM 580 O O . LEU A 1 71 ? 9.545 -4.569 0.099 1.00 91.88 71 LEU A O 1
ATOM 584 N N . ASP A 1 72 ? 7.572 -4.151 1.079 1.00 93.81 72 ASP A N 1
ATOM 585 C CA . ASP A 1 72 ? 7.512 -5.394 1.855 1.00 93.81 72 ASP A CA 1
ATOM 586 C C . ASP A 1 72 ? 7.375 -6.661 0.991 1.00 93.81 72 ASP A C 1
ATOM 588 O O . ASP A 1 72 ? 7.637 -7.775 1.451 1.00 93.81 72 ASP A O 1
ATOM 592 N N . PHE A 1 73 ? 6.919 -6.499 -0.253 1.00 95.75 73 PHE A N 1
ATOM 593 C CA . PHE A 1 73 ? 6.737 -7.578 -1.215 1.00 95.75 73 PHE A CA 1
ATOM 594 C C . PHE A 1 73 ? 7.134 -7.129 -2.618 1.00 95.75 73 PHE A C 1
ATOM 596 O O . PHE A 1 73 ? 6.783 -6.035 -3.065 1.00 95.75 73 PHE A O 1
ATOM 603 N N . ARG A 1 74 ? 7.788 -8.017 -3.365 1.00 96.94 74 ARG A N 1
ATOM 604 C CA . ARG A 1 74 ? 8.107 -7.804 -4.775 1.00 96.94 74 ARG A CA 1
ATOM 605 C C . ARG A 1 74 ? 7.703 -9.020 -5.585 1.00 96.94 74 ARG A C 1
ATOM 607 O O . ARG A 1 74 ? 8.218 -10.112 -5.381 1.00 96.94 74 ARG A O 1
ATOM 614 N N . SER A 1 75 ? 6.815 -8.811 -6.544 1.00 97.62 75 SER A N 1
ATOM 615 C CA . SER A 1 75 ? 6.397 -9.863 -7.465 1.00 97.62 75 SER A CA 1
ATOM 616 C C . SER A 1 75 ? 7.485 -10.246 -8.479 1.00 97.62 75 SER A C 1
ATOM 618 O O . SER A 1 75 ? 8.429 -9.486 -8.743 1.00 97.62 75 SER A O 1
ATOM 620 N N . VAL A 1 76 ? 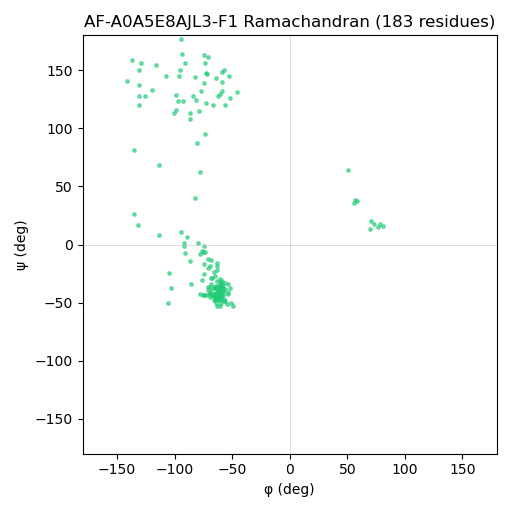7.334 -11.422 -9.091 1.00 97.62 76 VAL A N 1
ATOM 621 C CA . VAL A 1 76 ? 8.174 -11.862 -10.215 1.00 97.62 76 VAL A CA 1
ATOM 622 C C . VAL A 1 76 ? 8.031 -10.913 -11.409 1.00 97.62 76 VAL A C 1
ATOM 624 O O . VAL A 1 76 ? 9.049 -10.512 -11.977 1.00 97.62 76 VAL A O 1
ATOM 627 N N . GLY A 1 77 ? 6.810 -10.491 -11.760 1.00 97.50 77 GLY A N 1
ATOM 628 C CA . GLY A 1 77 ? 6.579 -9.559 -12.864 1.00 97.50 77 GLY A CA 1
ATOM 629 C C . GLY A 1 77 ? 7.232 -8.197 -12.628 1.00 97.50 77 GLY A C 1
ATOM 630 O O . GLY A 1 77 ? 7.929 -7.681 -13.504 1.00 97.50 77 GLY A O 1
ATOM 631 N N . ALA A 1 78 ? 7.100 -7.636 -11.423 1.00 97.00 78 ALA A N 1
ATOM 632 C CA . ALA A 1 78 ? 7.802 -6.402 -11.072 1.00 97.00 78 ALA A CA 1
ATOM 633 C C . ALA A 1 78 ? 9.329 -6.552 -11.131 1.00 97.00 78 ALA A C 1
ATOM 635 O O . ALA A 1 78 ? 10.019 -5.658 -11.624 1.00 97.00 78 ALA A O 1
ATOM 636 N N . SER A 1 79 ? 9.864 -7.680 -10.658 1.00 96.44 79 SER A N 1
ATOM 637 C CA . SER A 1 79 ? 11.307 -7.960 -10.698 1.00 96.44 79 SER A CA 1
ATOM 638 C C . SER A 1 79 ? 11.845 -8.040 -12.120 1.00 96.44 79 SER A C 1
ATOM 640 O O . SER A 1 79 ? 12.917 -7.505 -12.395 1.00 96.44 79 SER A O 1
ATOM 642 N N . ALA A 1 80 ? 11.090 -8.654 -13.033 1.00 96.81 80 ALA A N 1
ATOM 643 C CA . ALA A 1 80 ? 11.449 -8.701 -14.444 1.00 96.81 80 ALA A CA 1
ATOM 644 C C . ALA A 1 80 ? 11.533 -7.287 -15.043 1.00 96.81 80 ALA A C 1
ATOM 646 O O . ALA A 1 80 ? 12.537 -6.955 -15.669 1.00 96.81 80 ALA A O 1
ATOM 647 N N . ILE A 1 81 ? 10.547 -6.426 -14.762 1.00 97.06 81 ILE A N 1
ATOM 648 C CA . ILE A 1 81 ? 10.536 -5.030 -15.231 1.00 97.06 81 ILE A CA 1
ATOM 649 C C . ILE A 1 81 ? 11.730 -4.241 -14.677 1.00 97.06 81 ILE A C 1
ATOM 651 O O . ILE A 1 81 ? 12.375 -3.505 -15.422 1.00 97.06 81 ILE A O 1
ATOM 655 N N . LEU A 1 82 ? 12.042 -4.388 -13.384 1.00 95.81 82 LEU A N 1
ATOM 656 C CA . LEU A 1 82 ? 13.211 -3.746 -12.770 1.00 95.81 82 LEU A CA 1
ATOM 657 C C . LEU A 1 82 ? 14.517 -4.218 -13.429 1.00 95.81 82 LEU A C 1
ATOM 659 O O . LEU A 1 82 ? 15.376 -3.398 -13.751 1.00 95.81 82 LEU A O 1
ATOM 663 N N . GLY A 1 83 ? 14.647 -5.525 -13.676 1.00 95.31 83 GLY A N 1
ATOM 664 C CA . GLY A 1 83 ? 15.800 -6.111 -14.359 1.00 95.31 83 GLY A CA 1
ATOM 665 C C . GLY A 1 83 ? 15.947 -5.631 -15.804 1.00 95.31 83 GLY A C 1
ATOM 666 O O . GLY A 1 83 ? 17.045 -5.271 -16.223 1.00 95.31 83 GLY A O 1
ATOM 667 N N . ASP A 1 84 ? 14.850 -5.561 -16.558 1.00 95.75 84 ASP A N 1
ATOM 668 C CA . ASP A 1 84 ? 14.832 -5.013 -17.918 1.00 95.75 84 ASP A CA 1
ATOM 669 C C . ASP A 1 84 ? 15.224 -3.537 -17.941 1.00 95.75 84 ASP A C 1
ATOM 671 O O . ASP A 1 84 ? 16.049 -3.133 -18.761 1.00 95.75 84 ASP A O 1
ATOM 675 N N . ALA A 1 85 ? 14.689 -2.743 -17.010 1.00 96.50 85 ALA A N 1
ATOM 676 C CA . ALA A 1 85 ? 15.029 -1.332 -16.883 1.00 96.50 85 ALA A CA 1
ATOM 677 C C . ALA A 1 85 ? 16.514 -1.121 -16.567 1.00 96.50 85 ALA A C 1
ATOM 679 O O . ALA A 1 85 ? 17.123 -0.202 -17.108 1.00 96.50 85 ALA A O 1
ATOM 680 N N . ALA A 1 86 ? 17.107 -1.977 -15.731 1.00 95.50 86 ALA A N 1
ATOM 681 C CA . ALA A 1 86 ? 18.534 -1.931 -15.432 1.00 95.50 86 ALA A CA 1
ATOM 682 C C . ALA A 1 86 ? 19.403 -2.335 -16.638 1.00 95.50 86 ALA A C 1
ATOM 684 O O . ALA A 1 86 ? 20.470 -1.756 -16.838 1.00 95.50 86 ALA A O 1
ATOM 685 N N . ARG A 1 87 ? 18.953 -3.304 -17.449 1.00 97.38 87 ARG A N 1
ATOM 686 C CA . ARG A 1 87 ? 19.678 -3.778 -18.641 1.00 97.38 87 ARG A CA 1
ATOM 687 C C . ARG A 1 87 ? 19.626 -2.800 -19.813 1.00 97.38 87 ARG A C 1
ATOM 689 O O . ARG A 1 87 ? 20.650 -2.587 -20.454 1.00 97.38 87 ARG A O 1
ATOM 696 N N . ASP A 1 88 ? 18.461 -2.219 -20.095 1.00 97.81 88 ASP A N 1
ATOM 697 C CA . ASP A 1 88 ? 18.278 -1.226 -21.162 1.00 97.81 88 ASP A CA 1
ATOM 698 C C . ASP A 1 88 ? 17.435 -0.029 -20.675 1.00 97.81 88 ASP A C 1
ATOM 700 O O . ASP A 1 88 ? 16.228 0.070 -20.951 1.00 97.81 88 ASP A O 1
ATOM 704 N N . PRO A 1 89 ? 18.071 0.928 -19.968 1.00 97.62 89 PRO A N 1
ATOM 705 C CA . PRO A 1 89 ? 17.386 2.107 -19.447 1.00 97.62 89 PRO A CA 1
ATOM 706 C C . PRO A 1 89 ? 16.731 2.958 -20.540 1.00 97.62 89 PRO A C 1
ATOM 708 O O . PRO A 1 89 ? 15.676 3.554 -20.318 1.00 97.62 89 PRO A O 1
ATOM 711 N N . ALA A 1 90 ? 17.332 3.022 -21.733 1.00 97.94 90 ALA A N 1
ATOM 712 C CA . ALA A 1 90 ? 16.835 3.852 -22.824 1.00 97.94 90 ALA A CA 1
ATOM 713 C C . ALA A 1 90 ? 15.553 3.268 -23.432 1.00 97.94 90 ALA A C 1
ATOM 715 O O . ALA A 1 90 ? 14.597 4.011 -23.679 1.00 97.94 90 ALA A O 1
ATOM 716 N N . ALA A 1 91 ? 15.503 1.950 -23.658 1.00 97.94 91 ALA A N 1
ATOM 717 C CA . ALA A 1 91 ? 14.283 1.283 -24.102 1.00 97.94 91 ALA A CA 1
ATOM 718 C C . ALA A 1 91 ? 13.183 1.358 -23.045 1.00 97.94 91 ALA A C 1
ATOM 720 O O . ALA A 1 91 ? 12.054 1.727 -23.383 1.00 97.94 91 ALA A O 1
ATOM 721 N N . TYR A 1 92 ? 13.511 1.097 -21.775 1.00 97.56 92 TYR A N 1
ATOM 722 C CA . TYR A 1 92 ? 12.556 1.253 -20.681 1.00 97.56 92 TYR A CA 1
ATOM 723 C C . TYR A 1 92 ? 11.975 2.671 -20.642 1.00 97.56 92 TYR A C 1
ATOM 725 O O . TYR A 1 92 ? 10.757 2.827 -20.624 1.00 97.56 92 TYR A O 1
ATOM 733 N N . GLN A 1 93 ? 12.815 3.710 -20.704 1.00 97.44 93 GLN A N 1
ATOM 734 C CA . GLN A 1 93 ? 12.361 5.099 -20.630 1.00 97.44 93 GLN A CA 1
ATOM 735 C C . GLN A 1 93 ? 11.398 5.454 -21.773 1.00 97.44 93 GLN A C 1
ATOM 737 O O . GLN A 1 93 ? 10.398 6.135 -21.534 1.00 97.44 93 GLN A O 1
ATOM 742 N N . ARG A 1 94 ? 11.652 4.968 -22.999 1.00 98.06 94 ARG A N 1
ATOM 743 C CA . ARG A 1 94 ? 10.732 5.152 -24.137 1.00 98.06 94 ARG A CA 1
ATOM 744 C C . ARG A 1 94 ? 9.377 4.490 -23.879 1.00 98.06 94 ARG A C 1
ATOM 746 O O . ARG A 1 94 ? 8.346 5.135 -24.053 1.00 98.06 94 ARG A O 1
ATOM 753 N N . ARG A 1 95 ? 9.375 3.232 -23.425 1.00 97.94 95 ARG A N 1
ATOM 754 C CA . ARG A 1 95 ? 8.149 2.466 -23.128 1.00 97.94 95 ARG A CA 1
ATOM 755 C C . ARG A 1 95 ? 7.365 3.075 -21.963 1.00 97.94 95 ARG A C 1
ATOM 757 O O . ARG A 1 95 ? 6.152 3.252 -22.053 1.00 97.94 95 ARG A O 1
ATOM 764 N N . TYR A 1 96 ? 8.062 3.484 -20.906 1.00 96.69 96 TYR A N 1
ATOM 765 C CA . TYR A 1 96 ? 7.478 4.152 -19.746 1.00 96.69 96 TYR A CA 1
ATOM 766 C C . TYR A 1 96 ? 6.841 5.497 -20.125 1.00 96.69 96 TYR A C 1
ATOM 768 O O . TYR A 1 96 ? 5.701 5.766 -19.744 1.00 96.69 96 TYR A O 1
ATOM 776 N N . ALA A 1 97 ? 7.526 6.321 -20.928 1.00 96.31 97 ALA A N 1
ATOM 777 C CA . ALA A 1 97 ? 6.977 7.580 -21.438 1.00 96.31 97 ALA A CA 1
ATOM 778 C C . ALA A 1 97 ? 5.735 7.359 -22.321 1.00 96.31 97 ALA A C 1
ATOM 780 O O . ALA A 1 97 ? 4.779 8.130 -22.241 1.00 96.31 97 ALA A O 1
ATOM 781 N N . ALA A 1 98 ? 5.717 6.271 -23.097 1.00 97.31 98 ALA A N 1
ATOM 782 C CA . ALA A 1 98 ? 4.567 5.843 -23.891 1.00 97.31 98 ALA A CA 1
ATOM 783 C C . ALA A 1 98 ? 3.427 5.214 -23.061 1.00 97.31 98 ALA A C 1
ATOM 785 O O . ALA A 1 98 ? 2.391 4.863 -23.622 1.00 97.31 98 ALA A O 1
ATOM 786 N N . ARG A 1 99 ? 3.585 5.088 -21.732 1.00 95.50 99 ARG A N 1
ATOM 787 C CA . ARG A 1 99 ? 2.634 4.424 -20.819 1.00 95.50 99 ARG A CA 1
ATOM 788 C C . ARG A 1 99 ? 2.326 2.978 -21.220 1.00 95.50 99 ARG A C 1
ATOM 790 O O . ARG A 1 99 ? 1.199 2.512 -21.042 1.00 95.50 99 ARG A O 1
ATOM 797 N N . ASP A 1 100 ? 3.331 2.281 -21.741 1.00 97.31 100 ASP A N 1
ATOM 798 C CA . ASP A 1 100 ? 3.241 0.862 -22.064 1.00 97.31 100 ASP A CA 1
ATOM 799 C C . ASP A 1 100 ? 2.927 0.047 -20.795 1.00 97.31 100 ASP A C 1
ATOM 801 O O . ASP A 1 100 ? 3.559 0.202 -19.746 1.00 97.31 100 ASP A O 1
ATOM 805 N N . ARG A 1 101 ? 1.905 -0.804 -20.897 1.00 97.00 101 ARG A N 1
ATOM 806 C CA . ARG A 1 101 ? 1.398 -1.638 -19.804 1.00 97.00 101 ARG A CA 1
ATOM 807 C C . ARG A 1 101 ? 2.399 -2.705 -19.377 1.00 97.00 101 ARG A C 1
ATOM 809 O O . ARG A 1 101 ? 2.426 -3.054 -18.202 1.00 97.00 101 ARG A O 1
ATOM 816 N N . ASP A 1 102 ? 3.249 -3.159 -20.285 1.00 97.50 102 ASP A N 1
ATOM 817 C CA . ASP A 1 102 ? 4.209 -4.233 -20.025 1.00 97.50 102 ASP A CA 1
ATOM 818 C C . ASP A 1 102 ? 5.401 -3.787 -19.166 1.00 97.50 102 ASP A C 1
ATOM 820 O O . ASP A 1 102 ? 6.102 -4.619 -18.603 1.00 97.50 102 ASP A O 1
ATOM 824 N N . VAL A 1 103 ? 5.632 -2.476 -19.034 1.00 97.00 103 VAL A N 1
ATOM 825 C CA . VAL A 1 103 ? 6.673 -1.906 -18.153 1.00 97.00 103 VAL A CA 1
ATOM 826 C C . VAL A 1 103 ? 6.087 -1.110 -16.989 1.00 97.00 103 VAL A C 1
ATOM 828 O O . VAL A 1 103 ? 6.807 -0.410 -16.269 1.00 97.00 103 VAL A O 1
ATOM 831 N N . LYS A 1 104 ? 4.763 -1.175 -16.820 1.00 97.38 104 LYS A N 1
ATOM 832 C CA . LYS A 1 104 ? 4.046 -0.451 -15.779 1.00 97.38 104 LYS A CA 1
ATOM 833 C C . LYS A 1 104 ? 4.139 -1.208 -14.459 1.00 97.38 104 LYS A C 1
ATOM 835 O O . LYS A 1 104 ? 3.708 -2.356 -14.352 1.00 97.38 104 LYS A O 1
ATOM 840 N N . LEU A 1 105 ? 4.637 -0.506 -13.447 1.00 97.44 105 LEU A N 1
ATOM 841 C CA . LEU A 1 105 ? 4.662 -0.953 -12.060 1.00 97.44 105 LEU A CA 1
ATOM 842 C C . LEU A 1 105 ? 3.452 -0.404 -11.295 1.00 97.44 105 LEU A C 1
ATOM 844 O O . LEU A 1 105 ? 2.947 0.686 -11.584 1.00 97.44 105 LEU A O 1
ATOM 848 N N . VAL A 1 106 ? 3.006 -1.153 -10.292 1.00 97.06 106 VAL A N 1
ATOM 849 C CA . VAL A 1 106 ? 1.901 -0.804 -9.396 1.00 97.06 106 VAL A CA 1
ATOM 850 C C . VAL A 1 106 ? 2.357 -1.023 -7.958 1.00 97.06 106 VAL A C 1
ATOM 852 O O . VAL A 1 106 ? 2.856 -2.094 -7.625 1.00 97.06 106 VAL A O 1
ATOM 855 N N . VAL A 1 107 ? 2.198 0.001 -7.116 1.00 95.88 107 VAL A N 1
ATOM 856 C CA . VAL A 1 107 ? 2.312 -0.146 -5.660 1.00 95.88 107 VAL A CA 1
ATOM 857 C C . VAL A 1 107 ? 0.918 -0.408 -5.120 1.00 95.88 107 VAL A C 1
ATOM 859 O O . VAL A 1 107 ? 0.005 0.384 -5.364 1.00 95.88 107 VAL A O 1
ATOM 862 N N . ASP A 1 108 ? 0.770 -1.514 -4.410 1.00 96.69 108 ASP A N 1
ATOM 863 C CA . ASP A 1 108 ? -0.506 -2.006 -3.908 1.00 96.69 108 ASP A CA 1
ATOM 864 C C . ASP A 1 108 ? -0.413 -2.350 -2.415 1.00 96.69 108 ASP A C 1
ATOM 866 O O . ASP A 1 108 ? 0.652 -2.711 -1.913 1.00 96.69 108 ASP A O 1
ATOM 870 N N . HIS A 1 109 ? -1.525 -2.215 -1.692 1.00 96.88 109 HIS A N 1
ATOM 871 C CA . HIS A 1 109 ? -1.623 -2.612 -0.287 1.00 96.88 109 HIS A CA 1
ATOM 872 C C . HIS A 1 109 ? -2.007 -4.086 -0.205 1.00 96.88 109 HIS A C 1
ATOM 874 O O . HIS A 1 109 ? -3.134 -4.426 -0.539 1.00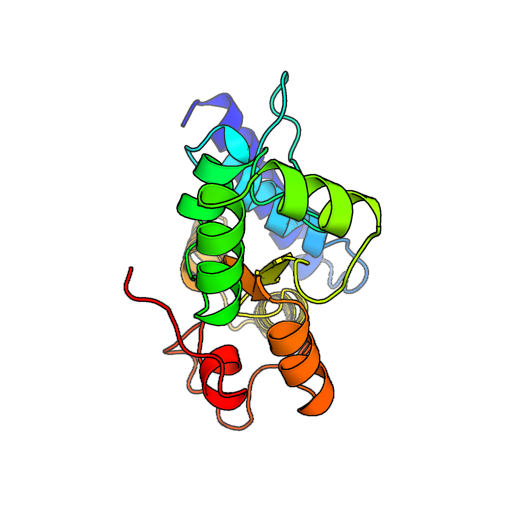 96.88 109 HIS A O 1
ATOM 880 N N . ALA A 1 110 ? -1.129 -4.963 0.283 1.00 97.38 110 ALA A N 1
ATOM 881 C CA . ALA A 1 110 ? -1.370 -6.411 0.281 1.00 97.38 110 ALA A CA 1
ATOM 882 C C . ALA A 1 110 ? -2.704 -6.796 0.949 1.00 97.38 110 ALA A C 1
ATOM 884 O O . ALA A 1 110 ? -3.470 -7.586 0.388 1.00 97.38 110 ALA A O 1
ATOM 885 N N . VAL A 1 111 ? -3.009 -6.153 2.083 1.00 98.19 111 VAL A N 1
ATOM 886 C CA . VAL A 1 111 ? -4.357 -6.085 2.656 1.00 98.19 111 VAL A CA 1
ATOM 887 C C . VAL A 1 111 ? -4.999 -4.761 2.225 1.00 98.19 111 VAL A C 1
ATOM 889 O O . VAL A 1 111 ? -4.439 -3.704 2.513 1.00 98.19 111 VAL A O 1
ATOM 892 N N . PRO A 1 112 ? -6.172 -4.760 1.568 1.00 98.12 112 PRO A N 1
ATOM 893 C CA . PRO A 1 112 ? -6.836 -3.520 1.177 1.00 98.12 112 PRO A CA 1
ATOM 894 C C . PRO A 1 112 ? -7.157 -2.626 2.381 1.00 98.12 112 PRO A C 1
ATOM 896 O O . PRO A 1 112 ? -7.667 -3.103 3.394 1.00 98.12 112 PRO A O 1
ATOM 899 N N . ILE A 1 113 ? -6.969 -1.309 2.241 1.00 97.56 113 ILE A N 1
ATOM 900 C CA . ILE A 1 113 ? -7.313 -0.325 3.288 1.00 97.56 113 ILE A CA 1
ATOM 901 C C . ILE A 1 113 ? -8.768 -0.474 3.750 1.00 97.56 113 ILE A C 1
ATOM 903 O O . ILE A 1 113 ? -9.032 -0.450 4.945 1.00 97.56 113 ILE A O 1
ATOM 907 N N . GLY A 1 114 ? -9.710 -0.702 2.828 1.00 97.81 114 GLY A N 1
ATOM 908 C CA . GLY A 1 114 ? -11.117 -0.917 3.183 1.00 97.81 114 GLY A CA 1
ATOM 909 C C . GLY A 1 114 ? -11.338 -2.135 4.089 1.00 97.81 114 GLY A C 1
ATOM 910 O O . GLY A 1 114 ? -12.157 -2.073 4.999 1.00 97.81 114 GLY A O 1
ATOM 911 N N . VAL A 1 115 ? -10.565 -3.211 3.900 1.00 97.94 115 VAL A N 1
ATOM 912 C CA . VAL A 1 115 ? -10.595 -4.391 4.782 1.00 97.94 115 VAL A CA 1
ATOM 913 C C . VAL A 1 115 ? -10.002 -4.046 6.145 1.00 97.94 115 VAL A C 1
ATOM 915 O O . VAL A 1 115 ? -10.569 -4.424 7.168 1.00 97.94 115 VAL A O 1
ATOM 918 N N . MET A 1 116 ? -8.903 -3.282 6.169 1.00 98.19 116 MET A N 1
ATOM 919 C CA . MET A 1 116 ? -8.298 -2.850 7.427 1.00 98.19 116 MET A CA 1
ATOM 920 C C . MET A 1 116 ? -9.259 -1.997 8.264 1.00 98.19 116 MET A C 1
ATOM 922 O O . MET A 1 116 ? -9.396 -2.228 9.463 1.00 98.19 116 MET A O 1
ATOM 926 N N . VAL A 1 117 ? -9.935 -1.043 7.621 1.00 98.06 117 VAL A N 1
ATOM 927 C CA . VAL A 1 117 ? -10.897 -0.122 8.243 1.00 98.06 117 VAL A CA 1
ATOM 928 C C . VAL A 1 117 ? -12.155 -0.849 8.708 1.00 98.06 117 VAL A C 1
ATOM 930 O O . VAL A 1 117 ? -12.644 -0.575 9.800 1.00 98.06 117 VAL A O 1
ATOM 933 N N . ALA A 1 118 ? -12.656 -1.813 7.933 1.00 97.56 118 ALA A N 1
ATOM 934 C CA . ALA A 1 118 ? -13.813 -2.610 8.334 1.00 97.56 118 ALA A CA 1
ATOM 935 C C . ALA A 1 118 ? -13.577 -3.349 9.663 1.00 97.56 118 ALA A C 1
ATOM 937 O O . ALA A 1 118 ? -14.479 -3.401 10.493 1.00 97.56 118 ALA A O 1
ATOM 938 N N . ALA A 1 119 ? -12.364 -3.860 9.903 1.00 96.88 119 ALA A N 1
ATOM 939 C CA . ALA A 1 119 ? -12.031 -4.511 11.171 1.00 96.88 119 ALA A CA 1
ATOM 940 C C . ALA A 1 119 ? -11.995 -3.528 12.359 1.00 96.88 119 ALA A C 1
ATOM 942 O O . ALA A 1 119 ? -12.402 -3.891 13.460 1.00 96.88 119 ALA A O 1
ATOM 943 N N . LEU A 1 120 ? -11.564 -2.277 12.139 1.00 97.75 120 LEU A N 1
ATOM 944 C CA . LEU A 1 120 ? -11.617 -1.231 13.169 1.00 97.75 120 LEU A CA 1
ATOM 945 C C . LEU A 1 120 ? -13.069 -0.940 13.580 1.00 97.75 120 LEU A C 1
ATOM 947 O O . LEU A 1 120 ? -13.373 -0.907 14.768 1.00 97.75 120 LEU A O 1
ATOM 951 N N . PHE A 1 121 ? -13.980 -0.798 12.610 1.00 98.06 121 PHE A N 1
ATOM 952 C CA . PHE A 1 121 ? -15.411 -0.598 12.885 1.00 98.06 121 PHE A CA 1
ATOM 953 C C . PHE A 1 121 ? -16.098 -1.826 13.491 1.00 98.06 121 PHE A C 1
ATOM 955 O O . PHE A 1 121 ? -17.069 -1.675 14.228 1.00 98.06 121 PHE A O 1
ATOM 962 N N . ALA A 1 122 ? -15.613 -3.032 13.194 1.00 96.81 122 ALA A N 1
ATOM 963 C CA . ALA A 1 122 ? -16.135 -4.265 13.779 1.00 96.81 122 ALA A CA 1
ATOM 964 C C . ALA A 1 122 ? -15.774 -4.431 15.268 1.00 96.81 122 ALA A C 1
ATOM 966 O O . ALA A 1 122 ? -16.343 -5.294 15.931 1.00 96.81 122 ALA A O 1
ATOM 967 N N . GLY A 1 123 ? -14.854 -3.614 15.797 1.00 93.81 123 GLY A N 1
ATOM 968 C CA . GLY A 1 123 ? -14.360 -3.744 17.168 1.00 93.81 123 GLY A CA 1
ATOM 969 C C . GLY A 1 123 ? -13.331 -4.865 17.345 1.00 93.81 123 GLY A C 1
ATOM 970 O O . GLY A 1 123 ? -13.060 -5.266 18.473 1.00 93.81 123 GLY A O 1
ATOM 971 N N . ASP A 1 124 ? -12.730 -5.352 16.252 1.00 92.50 124 ASP A N 1
ATOM 972 C CA . ASP A 1 124 ? -11.695 -6.400 16.276 1.00 92.50 124 ASP A CA 1
ATOM 973 C C . ASP A 1 124 ? -10.336 -5.882 16.797 1.00 92.50 124 ASP A C 1
ATOM 975 O O . ASP A 1 124 ? -9.381 -6.648 16.942 1.00 92.50 124 ASP A O 1
ATOM 979 N N . VAL A 1 125 ? -10.220 -4.570 17.018 1.00 95.56 125 VAL A N 1
ATOM 980 C CA . VAL A 1 125 ? -8.975 -3.866 17.333 1.00 95.56 125 VAL A CA 1
ATOM 981 C C . VAL A 1 125 ? -9.192 -2.965 18.540 1.00 95.56 125 VAL A C 1
ATOM 983 O O . VAL A 1 125 ? -10.189 -2.251 18.629 1.00 95.56 125 VAL A O 1
ATOM 986 N N . GLU A 1 126 ? -8.224 -2.956 19.451 1.00 96.88 126 GLU A N 1
ATOM 987 C CA . GLU A 1 126 ? -8.204 -2.015 20.565 1.00 96.88 126 GLU A CA 1
ATOM 988 C C . GLU A 1 126 ? -7.992 -0.583 20.047 1.00 96.88 126 GLU A C 1
ATOM 990 O O . GLU A 1 126 ? -6.973 -0.280 19.425 1.00 96.88 126 GLU A O 1
ATOM 995 N N . LEU A 1 127 ? -8.946 0.315 20.312 1.00 97.06 127 LEU A N 1
ATOM 996 C CA . LEU A 1 127 ? -8.928 1.702 19.825 1.00 97.06 127 LEU A CA 1
ATOM 997 C C . LEU A 1 127 ? -8.054 2.635 20.685 1.00 97.06 127 LEU A C 1
ATOM 999 O O . LEU A 1 127 ? -8.400 3.787 20.935 1.00 97.06 127 LEU A O 1
ATOM 1003 N N . THR A 1 128 ? -6.903 2.141 21.132 1.00 97.88 128 THR A N 1
ATOM 1004 C CA . THR A 1 128 ? -5.811 2.948 21.694 1.00 97.88 128 THR A CA 1
ATOM 1005 C C . THR A 1 128 ? -4.810 3.295 20.593 1.00 97.88 128 THR A C 1
ATOM 1007 O O . THR A 1 128 ? -4.822 2.690 19.518 1.00 97.88 128 THR A O 1
ATOM 1010 N N . ARG A 1 129 ? -3.924 4.277 20.820 1.00 97.12 129 ARG A N 1
ATOM 1011 C CA . ARG A 1 129 ? -2.866 4.577 19.837 1.00 97.12 129 ARG A CA 1
ATOM 1012 C C . ARG A 1 129 ? -2.000 3.346 19.608 1.00 97.12 129 ARG A C 1
ATOM 1014 O O . ARG A 1 129 ? -1.731 2.992 18.469 1.00 97.12 129 ARG A O 1
ATOM 1021 N N . GLU A 1 130 ? -1.628 2.675 20.688 1.00 97.81 130 GLU A N 1
ATOM 1022 C CA . GLU A 1 130 ? -0.811 1.471 20.688 1.00 97.81 130 GLU A CA 1
ATOM 1023 C C . GLU A 1 130 ? -1.519 0.312 19.975 1.00 97.81 130 GLU A C 1
ATOM 1025 O O . GLU A 1 130 ? -0.897 -0.375 19.165 1.00 97.81 130 GLU A O 1
ATOM 1030 N N . GLY A 1 131 ? -2.821 0.123 20.217 1.00 98.31 131 GLY A N 1
ATOM 1031 C CA . GLY A 1 131 ? -3.620 -0.909 19.557 1.00 98.31 131 GLY A CA 1
ATOM 1032 C C . GLY A 1 131 ? -3.754 -0.690 18.0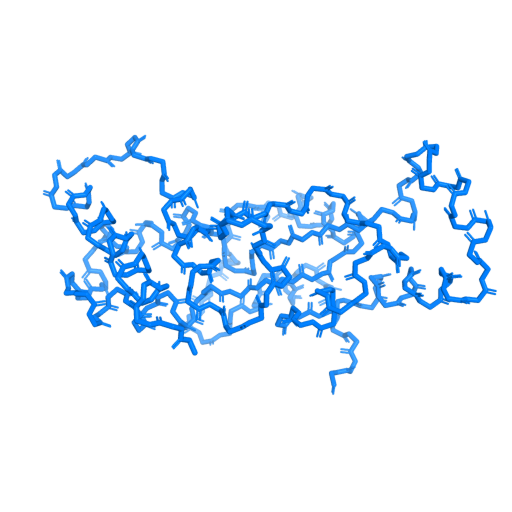48 1.00 98.31 131 GLY A C 1
ATOM 1033 O O . GLY A 1 131 ? -3.505 -1.610 17.263 1.00 98.31 131 GLY A O 1
ATOM 1034 N N . ILE A 1 132 ? -4.066 0.540 17.623 1.00 98.50 132 ILE A N 1
ATOM 1035 C CA . ILE A 1 132 ? -4.161 0.897 16.199 1.00 98.50 132 ILE A CA 1
ATOM 1036 C C . ILE A 1 132 ? -2.782 0.809 15.534 1.00 98.50 132 ILE A C 1
ATOM 1038 O O . ILE A 1 132 ? -2.671 0.246 14.447 1.00 98.50 132 ILE A O 1
ATOM 1042 N N . ASP A 1 133 ? -1.722 1.305 16.177 1.00 98.06 133 ASP A N 1
ATOM 1043 C CA . ASP A 1 133 ? -0.356 1.218 15.652 1.00 98.06 133 ASP A CA 1
ATOM 1044 C C . ASP A 1 133 ? 0.079 -0.240 15.476 1.00 98.06 133 ASP A C 1
ATOM 1046 O O . ASP A 1 133 ? 0.545 -0.616 14.403 1.00 98.06 133 ASP A O 1
ATOM 1050 N N . ALA A 1 134 ? -0.127 -1.098 16.480 1.00 97.69 134 ALA A N 1
ATOM 1051 C CA . ALA A 1 134 ? 0.189 -2.523 16.393 1.00 97.69 134 ALA A CA 1
ATOM 1052 C C . ALA A 1 134 ? -0.593 -3.215 15.264 1.00 97.69 134 ALA A C 1
ATOM 1054 O O . ALA A 1 134 ? -0.032 -4.015 14.505 1.00 97.69 134 ALA A O 1
ATOM 1055 N N . TYR A 1 135 ? -1.873 -2.875 15.114 1.00 98.06 135 TYR A N 1
ATOM 1056 C CA . TYR A 1 135 ? -2.725 -3.387 14.050 1.00 98.06 135 TYR A CA 1
ATOM 1057 C C . TYR A 1 135 ? -2.231 -2.966 12.659 1.00 98.06 135 TYR A C 1
ATOM 1059 O O . TYR A 1 135 ? -1.991 -3.820 11.799 1.00 98.06 135 TYR A O 1
ATOM 1067 N N . LEU A 1 136 ? -2.010 -1.670 12.435 1.00 97.81 136 LEU A N 1
ATOM 1068 C CA . LEU A 1 136 ? -1.516 -1.167 11.155 1.00 97.81 136 LEU A CA 1
ATOM 1069 C C . LEU A 1 136 ? -0.100 -1.681 10.865 1.00 97.81 136 LEU A C 1
ATOM 1071 O O . LEU A 1 136 ? 0.185 -2.071 9.737 1.00 97.81 136 LEU A O 1
ATOM 1075 N N . ASN A 1 137 ? 0.771 -1.794 11.871 1.00 95.75 137 ASN A N 1
ATOM 1076 C CA . ASN A 1 137 ? 2.104 -2.382 11.716 1.00 95.75 137 ASN A CA 1
ATOM 1077 C C . ASN A 1 137 ? 2.064 -3.837 11.258 1.00 95.75 137 ASN A C 1
ATOM 1079 O O . ASN A 1 137 ? 3.002 -4.277 10.594 1.00 95.75 137 ASN A O 1
ATOM 1083 N N . ARG A 1 138 ? 1.022 -4.596 11.601 1.00 95.81 138 ARG A N 1
ATOM 1084 C CA . ARG A 1 138 ? 0.853 -5.977 11.141 1.00 95.81 138 ARG A CA 1
ATOM 1085 C C . ARG A 1 138 ? 0.349 -6.042 9.700 1.00 95.81 138 ARG A C 1
ATOM 1087 O O . ARG A 1 138 ? 0.838 -6.868 8.932 1.00 95.81 138 ARG A O 1
ATOM 1094 N N . TRP A 1 139 ? -0.611 -5.191 9.343 1.00 97.44 139 TRP A N 1
ATOM 1095 C CA . TRP A 1 139 ? -1.403 -5.353 8.117 1.00 97.44 139 TRP A CA 1
ATOM 1096 C C . TRP A 1 139 ? -1.055 -4.406 6.977 1.00 97.44 139 TRP A C 1
ATOM 1098 O O . TRP A 1 139 ? -1.273 -4.749 5.814 1.00 97.44 139 TRP A O 1
ATOM 1108 N N . TYR A 1 140 ? -0.475 -3.247 7.280 1.00 96.81 140 TYR A N 1
ATOM 1109 C CA . TYR A 1 140 ? 0.010 -2.319 6.273 1.00 96.81 140 TYR A CA 1
ATOM 1110 C C . TYR A 1 140 ? 1.295 -2.874 5.654 1.00 96.81 140 TYR A C 1
ATOM 1112 O O . TYR A 1 140 ? 2.396 -2.728 6.192 1.00 96.81 140 TYR A O 1
ATOM 1120 N N . ARG A 1 141 ? 1.134 -3.567 4.529 1.00 95.75 141 ARG A N 1
ATOM 1121 C CA . ARG A 1 141 ? 2.224 -4.091 3.705 1.00 95.75 141 ARG A CA 1
ATOM 1122 C C . ARG A 1 141 ? 2.050 -3.597 2.285 1.00 95.75 141 ARG A C 1
ATOM 1124 O O . ARG A 1 141 ? 0.972 -3.757 1.712 1.00 95.75 141 ARG A O 1
ATOM 1131 N N . LEU A 1 142 ? 3.095 -3.011 1.722 1.00 95.12 142 LEU A N 1
ATOM 1132 C CA . LEU A 1 142 ? 3.110 -2.553 0.343 1.00 95.12 142 LEU A CA 1
ATOM 1133 C C . LEU A 1 142 ? 3.802 -3.586 -0.544 1.00 95.12 142 LEU A C 1
ATOM 1135 O O . LEU A 1 142 ? 4.919 -4.016 -0.270 1.00 95.12 142 LEU A O 1
ATOM 1139 N N . GLY A 1 143 ? 3.133 -3.974 -1.626 1.00 95.56 143 GLY A N 1
ATOM 1140 C CA . GLY A 1 143 ? 3.690 -4.832 -2.661 1.00 95.56 143 GLY A CA 1
ATOM 1141 C C . GLY A 1 143 ? 3.975 -4.071 -3.946 1.00 95.56 143 GLY A C 1
ATOM 1142 O O . GLY A 1 143 ? 3.229 -3.168 -4.326 1.00 95.56 143 GLY A O 1
ATOM 1143 N N . LEU A 1 144 ? 5.045 -4.470 -4.631 1.00 97.38 144 LEU A N 1
ATOM 1144 C CA . LEU A 1 144 ? 5.346 -4.048 -5.990 1.00 97.38 144 LEU A CA 1
ATOM 1145 C C . LEU A 1 144 ? 4.901 -5.110 -6.993 1.00 97.38 144 LEU A C 1
ATOM 1147 O O . LEU A 1 144 ? 5.449 -6.218 -7.036 1.00 97.38 144 LEU A O 1
ATOM 1151 N N . LEU A 1 145 ? 3.932 -4.745 -7.823 1.00 97.75 145 LEU A N 1
ATOM 1152 C CA . LEU A 1 145 ? 3.322 -5.596 -8.838 1.00 97.75 145 LEU A CA 1
ATOM 1153 C C . LEU A 1 145 ? 3.601 -5.052 -10.242 1.00 97.75 145 LEU A C 1
ATOM 1155 O O . LEU A 1 145 ? 3.792 -3.847 -10.430 1.00 97.75 145 LEU A O 1
ATOM 1159 N N . SER A 1 146 ? 3.594 -5.923 -11.246 1.00 97.88 146 SER A N 1
ATOM 1160 C CA . SER A 1 146 ? 3.378 -5.501 -12.632 1.00 97.88 146 SER A CA 1
ATOM 1161 C C . SER A 1 146 ? 1.903 -5.161 -12.872 1.00 97.88 146 SER A C 1
ATOM 1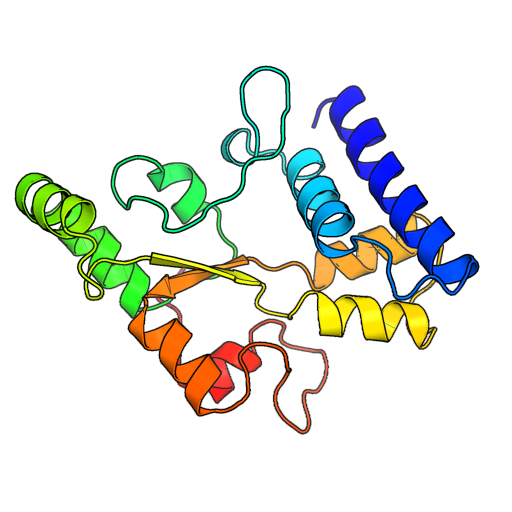163 O O . SER A 1 146 ? 1.012 -5.574 -12.127 1.00 97.88 146 SER A O 1
ATOM 1165 N N . HIS A 1 147 ? 1.616 -4.439 -13.955 1.00 97.94 147 HIS A N 1
ATOM 1166 C CA . HIS A 1 147 ? 0.235 -4.168 -14.357 1.00 97.94 147 HIS A CA 1
ATOM 1167 C C . HIS A 1 147 ? -0.594 -5.436 -14.604 1.00 97.94 147 HIS A C 1
ATOM 1169 O O . HIS A 1 147 ? -1.783 -5.447 -14.296 1.00 97.94 147 HIS A O 1
ATOM 1175 N N . HIS A 1 148 ? 0.009 -6.487 -15.161 1.00 97.81 148 HIS A N 1
ATOM 1176 C CA . HIS A 1 148 ? -0.697 -7.737 -15.461 1.00 97.81 148 HIS A CA 1
ATOM 1177 C C . HIS A 1 148 ? -1.052 -8.514 -14.188 1.00 97.81 148 HIS A C 1
ATOM 1179 O O . HIS A 1 148 ? -2.142 -9.072 -14.090 1.00 97.81 148 HIS A O 1
ATOM 1185 N N . GLU A 1 149 ? -0.178 -8.489 -13.181 1.00 98.06 149 GLU A N 1
ATOM 1186 C CA . GLU A 1 149 ? -0.455 -9.074 -11.863 1.00 98.06 149 GLU A CA 1
ATOM 1187 C C . GLU A 1 149 ? -1.553 -8.294 -11.122 1.00 98.06 149 GLU A C 1
ATOM 1189 O O . GLU A 1 149 ? -2.497 -8.898 -10.613 1.00 98.06 149 GLU A O 1
ATOM 1194 N N . ASP A 1 150 ? -1.506 -6.958 -11.143 1.00 97.75 150 ASP A N 1
ATOM 1195 C CA . ASP A 1 150 ? -2.591 -6.103 -10.629 1.00 97.75 150 ASP A CA 1
ATOM 1196 C C . ASP A 1 150 ? -3.927 -6.371 -11.354 1.00 97.75 150 ASP A C 1
ATOM 1198 O O . ASP A 1 150 ? -4.987 -6.482 -10.732 1.00 97.75 150 ASP A O 1
ATOM 1202 N N . ALA A 1 151 ? -3.894 -6.577 -12.674 1.00 97.31 151 ALA A N 1
ATOM 1203 C CA . ALA A 1 151 ? -5.082 -6.948 -13.438 1.00 97.31 151 ALA A CA 1
ATOM 1204 C C . ALA A 1 151 ? -5.643 -8.324 -13.026 1.00 97.31 151 ALA A C 1
ATOM 1206 O O . ALA A 1 151 ? -6.865 -8.479 -12.975 1.00 97.31 151 ALA A O 1
ATOM 1207 N N . SER A 1 152 ? -4.788 -9.293 -12.673 1.00 96.94 152 SER A N 1
ATOM 1208 C CA . SER A 1 152 ? -5.212 -10.606 -12.157 1.00 96.94 152 SER A CA 1
ATOM 1209 C C . SER A 1 152 ? -6.019 -10.477 -10.860 1.00 96.94 152 SER A C 1
ATOM 1211 O O . SER A 1 152 ? -7.069 -11.110 -10.724 1.00 96.94 152 SER A O 1
ATOM 1213 N N . LEU A 1 153 ? -5.608 -9.586 -9.945 1.00 97.56 153 LEU A N 1
ATOM 1214 C CA . LEU A 1 153 ? -6.383 -9.285 -8.733 1.00 97.56 153 LEU A CA 1
ATOM 1215 C C . LEU A 1 153 ? -7.795 -8.805 -9.075 1.00 97.56 153 LEU A C 1
ATOM 1217 O O . LEU A 1 153 ? -8.766 -9.219 -8.443 1.00 97.56 153 LEU A O 1
ATOM 1221 N N . ASN A 1 154 ? -7.927 -7.943 -10.083 1.00 95.38 154 ASN A N 1
ATOM 1222 C CA . ASN A 1 154 ? -9.225 -7.426 -10.502 1.00 95.38 154 ASN A CA 1
ATOM 1223 C C . ASN A 1 154 ? -10.114 -8.509 -11.127 1.00 95.38 154 ASN A C 1
ATOM 1225 O O . ASN A 1 154 ? -11.289 -8.600 -10.780 1.00 95.38 154 ASN A O 1
ATOM 1229 N N . VAL A 1 155 ? -9.554 -9.353 -11.998 1.00 96.62 155 VAL A N 1
ATOM 1230 C CA . VAL A 1 155 ? -10.284 -10.468 -12.631 1.00 96.62 155 VAL A CA 1
ATOM 1231 C C . VAL A 1 155 ? -10.852 -11.432 -11.588 1.00 96.62 155 VAL A C 1
ATOM 1233 O O . VAL A 1 155 ? -11.954 -11.944 -11.760 1.00 96.62 155 VAL A O 1
ATOM 1236 N N . GLN A 1 156 ? -10.138 -11.636 -10.483 1.00 96.69 156 GLN A N 1
ATOM 1237 C CA . GLN A 1 156 ? -10.542 -12.551 -9.414 1.00 96.69 156 GLN A CA 1
ATOM 1238 C C . GLN A 1 156 ? -11.409 -11.891 -8.329 1.00 96.69 156 GLN A C 1
ATOM 1240 O O . GLN A 1 156 ? -11.693 -12.511 -7.308 1.00 96.69 156 GLN A O 1
ATOM 1245 N N . GLY A 1 157 ? -11.819 -10.629 -8.510 1.00 96.94 157 GLY A N 1
ATOM 1246 C CA . GLY A 1 157 ? -12.601 -9.891 -7.510 1.00 96.94 157 GLY A CA 1
ATOM 1247 C C . GLY A 1 157 ? -11.814 -9.533 -6.242 1.00 96.94 157 GLY A C 1
ATOM 1248 O O . GLY A 1 157 ? -12.390 -9.101 -5.249 1.00 96.94 157 GLY A O 1
ATOM 1249 N N . LEU A 1 158 ? -10.489 -9.673 -6.275 1.00 97.69 158 LEU A N 1
ATOM 1250 C CA . LEU A 1 158 ? -9.590 -9.436 -5.150 1.00 97.69 158 LEU A CA 1
ATOM 1251 C C . LEU A 1 158 ? -9.053 -8.003 -5.111 1.00 97.69 158 LEU A C 1
ATOM 1253 O O . LEU A 1 158 ? -8.341 -7.655 -4.181 1.00 97.69 158 LEU A O 1
ATOM 1257 N N . ARG A 1 159 ? -9.396 -7.125 -6.063 1.00 96.06 159 ARG A N 1
ATOM 1258 C CA . ARG A 1 159 ? -8.889 -5.737 -6.105 1.00 96.06 159 ARG A CA 1
ATOM 1259 C C . ARG A 1 159 ? -9.069 -4.973 -4.786 1.00 96.06 159 ARG A C 1
ATOM 1261 O O . ARG A 1 159 ? -8.199 -4.194 -4.406 1.00 96.06 159 ARG A O 1
ATOM 1268 N N . SER A 1 160 ? -10.181 -5.194 -4.093 1.00 96.06 160 SER A N 1
ATOM 1269 C CA . SER A 1 160 ? -10.530 -4.505 -2.843 1.00 96.06 160 SER A CA 1
ATOM 1270 C C . SER A 1 160 ? -10.982 -5.457 -1.734 1.00 96.06 160 SER A C 1
ATOM 1272 O O . SER A 1 160 ? -11.590 -5.010 -0.765 1.00 96.06 160 SER A O 1
ATOM 1274 N N . ALA A 1 161 ? -10.705 -6.754 -1.868 1.00 97.50 161 ALA A N 1
ATOM 1275 C CA . ALA A 1 161 ? -11.142 -7.786 -0.933 1.00 97.50 161 ALA A CA 1
ATOM 1276 C C . ALA A 1 161 ? -10.019 -8.787 -0.645 1.00 97.50 161 ALA A C 1
ATOM 1278 O O . ALA A 1 161 ? -9.087 -8.939 -1.434 1.00 97.50 161 ALA A O 1
ATOM 1279 N N . MET A 1 162 ? -10.133 -9.483 0.483 1.00 98.12 162 MET A N 1
ATOM 1280 C CA . MET A 1 162 ? -9.300 -10.645 0.785 1.00 98.12 162 MET A CA 1
ATOM 1281 C C . MET A 1 162 ? -9.975 -11.930 0.284 1.00 98.12 162 MET A C 1
ATOM 1283 O O . MET A 1 162 ? -11.198 -11.943 0.123 1.00 98.12 162 MET A O 1
ATOM 1287 N N . PRO A 1 163 ? -9.212 -13.009 0.026 1.00 97.69 163 PRO A N 1
ATOM 1288 C CA . PRO A 1 163 ? -9.778 -14.289 -0.389 1.00 97.69 163 PRO A CA 1
ATOM 1289 C C . PRO A 1 163 ? -10.790 -14.837 0.623 1.00 97.69 163 PRO A C 1
ATOM 1291 O O . PRO A 1 163 ? -10.657 -14.626 1.831 1.00 97.69 163 PRO A O 1
ATOM 1294 N N . VAL A 1 164 ? -11.775 -15.594 0.134 1.00 96.00 164 VAL A N 1
ATOM 1295 C CA . VAL A 1 164 ? -12.720 -16.313 1.000 1.00 96.00 164 VAL A CA 1
ATOM 1296 C C . VAL A 1 164 ? -11.948 -17.273 1.907 1.00 96.00 164 VAL A C 1
ATOM 1298 O O . VAL A 1 164 ? -11.086 -18.013 1.439 1.00 96.00 164 VAL A O 1
ATOM 1301 N N . GLY A 1 165 ? -12.261 -17.254 3.204 1.00 94.44 165 GLY A N 1
ATOM 1302 C CA . GLY A 1 165 ? -11.592 -18.098 4.196 1.00 94.44 165 GLY A CA 1
ATOM 1303 C C . GLY A 1 165 ? -10.200 -17.616 4.610 1.00 94.44 165 GLY A C 1
ATOM 1304 O O . GLY A 1 165 ? -9.457 -18.395 5.196 1.00 94.44 165 GLY A O 1
ATOM 1305 N N . TRP A 1 166 ? -9.828 -16.363 4.314 1.00 96.50 166 TRP A N 1
ATOM 1306 C CA . TRP A 1 166 ? -8.573 -15.792 4.801 1.00 96.50 166 TRP A CA 1
ATOM 1307 C C . TRP A 1 166 ? -8.485 -15.852 6.336 1.00 96.50 166 TRP A C 1
ATOM 1309 O O . TRP A 1 166 ? -9.302 -15.267 7.046 1.00 96.50 166 TRP A O 1
ATOM 1319 N N . ASP A 1 167 ? -7.459 -16.548 6.819 1.00 93.00 167 ASP A N 1
ATOM 1320 C CA . ASP A 1 167 ? -7.186 -16.880 8.223 1.00 93.00 167 ASP A CA 1
ATOM 1321 C C . ASP A 1 167 ? -6.653 -15.716 9.071 1.00 93.00 167 ASP A C 1
ATOM 1323 O O . ASP A 1 167 ? -6.509 -15.853 10.284 1.00 93.00 167 ASP A O 1
ATOM 1327 N N . ARG A 1 168 ? -6.363 -14.562 8.454 1.00 92.69 168 ARG A N 1
ATOM 1328 C CA . ARG A 1 168 ? -5.683 -13.432 9.106 1.00 92.69 168 ARG A CA 1
ATOM 1329 C C . ARG A 1 168 ? -4.322 -13.840 9.698 1.00 92.69 168 ARG A C 1
ATOM 1331 O O . ARG A 1 168 ? -3.899 -13.311 10.732 1.00 92.69 168 ARG A O 1
ATOM 1338 N N . GLU A 1 169 ? -3.582 -14.705 9.010 1.00 93.94 169 GLU A N 1
ATOM 1339 C CA . GLU A 1 169 ? -2.174 -14.992 9.316 1.00 93.94 169 GLU A CA 1
ATOM 1340 C C . GLU A 1 169 ? -1.240 -14.351 8.290 1.00 93.94 169 GLU A C 1
ATOM 1342 O O . GLU A 1 169 ? -0.317 -13.621 8.654 1.00 93.94 169 GLU A O 1
ATOM 1347 N N . ASN A 1 170 ? -1.509 -14.561 6.999 1.00 95.12 170 ASN A N 1
ATOM 1348 C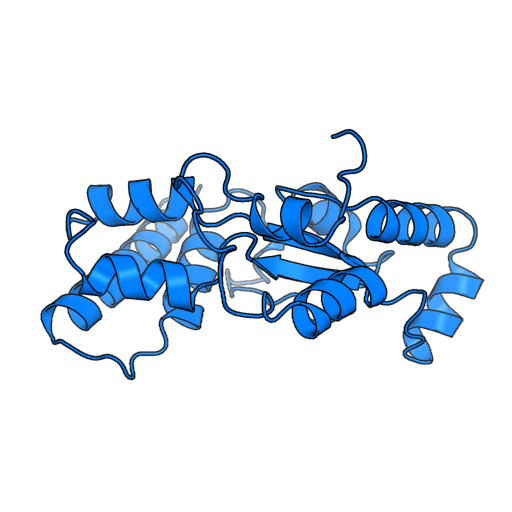 CA . ASN A 1 170 ? -0.648 -14.076 5.922 1.00 95.12 170 ASN A CA 1
ATOM 1349 C C . ASN A 1 170 ? -1.204 -12.792 5.267 1.00 95.12 170 ASN A C 1
ATOM 1351 O O . ASN A 1 170 ? -2.218 -12.879 4.566 1.00 95.12 170 ASN A O 1
ATOM 1355 N N . PRO A 1 171 ? -0.543 -11.621 5.389 1.00 96.75 171 PRO A N 1
ATOM 1356 C CA . PRO A 1 171 ? -0.982 -10.389 4.721 1.00 96.75 171 PRO A CA 1
ATOM 1357 C C . PRO A 1 171 ? -0.943 -10.488 3.186 1.00 96.75 171 PRO A C 1
ATOM 1359 O O . PRO A 1 171 ? -1.670 -9.772 2.505 1.00 96.75 171 PRO A O 1
ATOM 1362 N N . TYR A 1 172 ? -0.151 -11.408 2.628 1.00 97.19 172 TYR A N 1
ATOM 1363 C CA . TYR A 1 172 ? -0.014 -11.645 1.187 1.00 97.19 172 TYR A CA 1
ATOM 1364 C C . TYR A 1 172 ? -0.937 -12.749 0.657 1.00 97.19 172 TYR A C 1
ATOM 1366 O O . TYR A 1 172 ? -0.787 -13.182 -0.489 1.00 97.19 172 TYR A O 1
ATOM 1374 N N . ALA A 1 173 ? -1.903 -13.227 1.453 1.00 97.25 173 ALA A N 1
ATOM 1375 C CA . ALA A 1 173 ? -2.835 -14.279 1.032 1.00 97.25 173 ALA A CA 1
ATOM 1376 C C . ALA A 1 173 ? -3.556 -13.930 -0.279 1.00 97.25 173 ALA A C 1
ATOM 1378 O O . ALA A 1 173 ? -3.791 -14.798 -1.119 1.00 97.25 173 ALA A O 1
ATOM 1379 N N . ARG A 1 174 ? -3.839 -12.641 -0.479 1.00 97.06 174 ARG A N 1
ATOM 1380 C CA . ARG A 1 174 ? -4.453 -12.095 -1.687 1.00 97.06 174 ARG A CA 1
ATOM 1381 C C . ARG A 1 174 ? -3.602 -12.299 -2.940 1.00 97.06 174 ARG A C 1
ATOM 1383 O O . ARG A 1 174 ? -4.114 -12.751 -3.959 1.00 97.06 174 ARG A O 1
ATOM 1390 N N . TYR A 1 175 ? -2.299 -12.041 -2.846 1.00 97.81 175 TYR A N 1
ATOM 1391 C CA . TYR A 1 175 ? -1.350 -12.285 -3.934 1.00 97.81 175 TYR A CA 1
ATOM 1392 C C . TYR A 1 175 ? -1.240 -13.775 -4.248 1.00 97.81 175 TYR A C 1
ATOM 1394 O O . TYR A 1 175 ? -1.326 -14.165 -5.410 1.00 97.81 175 TYR A O 1
ATOM 1402 N N . LYS A 1 176 ? -1.150 -14.618 -3.209 1.00 96.44 176 LYS A N 1
ATOM 1403 C CA . LYS A 1 176 ? -1.102 -16.077 -3.364 1.00 96.44 176 LYS A CA 1
ATOM 1404 C C . LYS A 1 176 ? -2.346 -16.616 -4.074 1.00 96.44 176 LYS A C 1
ATOM 1406 O O . LYS A 1 176 ? -2.210 -17.402 -5.006 1.00 96.44 176 LYS A O 1
ATOM 1411 N N . ALA A 1 177 ? -3.538 -16.182 -3.660 1.00 96.81 177 ALA A N 1
ATOM 1412 C CA . ALA A 1 177 ? -4.793 -16.573 -4.299 1.00 96.81 177 ALA A CA 1
ATOM 1413 C C . ALA A 1 177 ? -4.831 -16.158 -5.777 1.00 96.81 177 ALA A C 1
ATOM 1415 O O . ALA A 1 177 ? -5.291 -16.928 -6.613 1.00 96.81 177 ALA A O 1
ATOM 1416 N N . ALA A 1 178 ? -4.262 -14.993 -6.101 1.00 97.06 178 ALA A N 1
ATOM 1417 C CA . ALA A 1 178 ? -4.210 -14.480 -7.462 1.00 97.06 178 ALA A CA 1
ATOM 1418 C C . ALA A 1 178 ? -3.106 -15.083 -8.353 1.00 97.06 178 ALA A C 1
ATOM 1420 O O . ALA A 1 178 ? -2.970 -14.677 -9.510 1.00 97.06 178 ALA A O 1
ATOM 1421 N N . GLY A 1 179 ? -2.318 -16.032 -7.833 1.00 96.62 179 GLY A N 1
ATOM 1422 C CA . GLY A 1 179 ? -1.188 -16.635 -8.543 1.00 96.62 179 GLY A CA 1
ATOM 1423 C C . GLY A 1 179 ? 0.032 -15.716 -8.676 1.00 96.62 179 GLY A C 1
ATOM 1424 O O . GLY A 1 179 ? 0.894 -15.962 -9.516 1.00 96.62 179 GLY A O 1
ATOM 1425 N N . ILE A 1 180 ? 0.121 -14.658 -7.868 1.00 97.75 180 ILE A N 1
ATOM 1426 C CA . ILE A 1 180 ? 1.231 -13.701 -7.890 1.00 97.75 180 ILE A CA 1
ATOM 1427 C C . ILE A 1 180 ? 2.348 -14.233 -6.990 1.00 97.75 180 ILE A C 1
ATOM 1429 O O . ILE A 1 180 ? 2.236 -14.236 -5.761 1.00 97.75 180 ILE A O 1
ATOM 1433 N N . ALA A 1 181 ? 3.435 -14.687 -7.607 1.00 95.44 181 ALA A N 1
ATOM 1434 C CA . ALA A 1 181 ? 4.608 -15.181 -6.897 1.00 95.44 181 ALA A CA 1
ATOM 1435 C C . ALA A 1 181 ? 5.527 -14.032 -6.461 1.00 95.44 181 ALA A C 1
ATOM 1437 O O . ALA A 1 181 ? 5.704 -13.055 -7.192 1.00 95.44 181 ALA A O 1
ATOM 1438 N N . THR A 1 182 ? 6.150 -14.175 -5.290 1.00 93.50 182 THR A N 1
ATOM 1439 C CA . THR A 1 182 ? 7.241 -13.289 -4.867 1.00 93.50 182 THR A CA 1
ATOM 1440 C C . THR A 1 182 ? 8.507 -13.645 -5.637 1.00 93.50 182 THR A C 1
ATOM 1442 O O . THR A 1 182 ? 8.817 -14.824 -5.817 1.00 93.50 182 THR A O 1
ATOM 1445 N N . ALA A 1 183 ? 9.265 -12.643 -6.065 1.00 84.25 183 ALA A N 1
ATOM 1446 C CA . ALA A 1 183 ? 10.683 -12.846 -6.308 1.00 84.25 183 ALA A CA 1
ATOM 1447 C C . ALA A 1 183 ? 11.374 -12.992 -4.946 1.00 84.25 183 ALA A C 1
ATOM 1449 O O . ALA A 1 183 ? 10.909 -12.409 -3.964 1.00 84.25 183 ALA A O 1
ATOM 1450 N N . HIS A 1 184 ? 12.426 -13.805 -4.866 1.00 54.62 184 HIS A N 1
ATOM 1451 C CA . HIS A 1 184 ? 13.195 -13.967 -3.632 1.00 54.62 184 HIS A CA 1
ATOM 1452 C C . HIS A 1 184 ? 13.612 -12.589 -3.089 1.00 54.62 184 HIS A C 1
ATOM 1454 O O . HIS A 1 184 ? 14.170 -11.787 -3.840 1.00 54.62 184 HIS A O 1
ATOM 1460 N N . VAL A 1 185 ? 13.271 -12.333 -1.821 1.00 48.72 185 VAL A N 1
ATOM 1461 C CA . VAL A 1 185 ? 13.695 -11.154 -1.049 1.00 48.72 185 VAL A CA 1
ATOM 1462 C C . VAL A 1 185 ? 15.100 -11.394 -0.521 1.00 48.72 185 VAL A C 1
ATOM 1464 O O . VAL A 1 185 ? 15.332 -12.522 -0.024 1.00 48.72 185 VAL A O 1
#

pLDDT: mean 94.0, std 7.02, range [48.72, 98.62]

Solvent-accessible surface area (backbone atoms only — not comparable to full-atom values): 10304 Å² total; per-residue (Å²): 118,54,74,67,32,49,53,53,19,52,50,27,42,50,52,51,42,52,33,55,77,70,67,46,86,81,58,66,56,64,62,35,54,56,42,22,49,33,36,58,46,71,58,64,74,33,32,45,91,90,71,40,66,56,83,60,78,62,52,53,65,79,84,40,48,75,51,69,68,67,41,78,36,43,22,46,60,28,50,51,42,39,51,48,28,71,74,38,52,68,61,39,50,53,40,49,74,68,64,37,60,90,65,31,35,36,69,43,53,44,43,33,63,66,55,57,50,49,38,52,72,69,61,79,47,55,84,45,63,66,39,46,49,56,49,46,68,69,41,70,36,42,28,35,27,19,42,66,55,54,47,38,26,47,77,70,64,39,69,67,42,73,54,90,86,67,83,87,76,60,54,52,49,39,39,54,76,51,70,51,50,69,41,92,129

Radius of gyration: 17.27 Å; Cα contacts (8 Å, |Δi|>4): 247; chains: 1; bounding box: 39×38×46 Å

Mean predicted aligned error: 3.54 Å

Organism: NCBI:txid185949

Sequence (185 aa):
MSARLRVLADSYLDHIRIAIEAGDQGAPFRDFVDNWNAFRCDHEHHRSRGDRPRWFNNPSALARVQMLDALDFRSVGASAILGDAARDPAAYQRRYAARDRDVKLVVDHAVPIGVMVAALFAGDVELTREGIDAYLNRWYRLGLLSHHEDASLNVQGLRSAMPVGWDRENPYARYKAAGIATAHV